Protein AF-A0A961AL19-F1 (afdb_monomer_lite)

Foldseek 3Di:
DDDDCVVPQLDQKDKDFDADDPPRHTDPPSPDIDIHGHLVSDDDDPVRQDDDVSLVSCCVNCLLPDPDDPPSSVVDVVSVVVSVVVVVVDDDPVRVVVVVVVVVVVVVVVVVVVVVVVVVVVVVVVVVVVVVVVVVVVVVVVVVVVVVVVVVVVVVVVVVVVVVVVVVVVVVVVVVVVVVVVVVVVVVVVVVVVVVVVVVVVVVVVVVVVVVVVVVVVVVVVVVVVVVVVVVVVVPDD

pLDDT: mean 85.99, std 11.3, range [45.97, 97.81]

Radius of gyration: 76.48 Å; chains: 1; bounding box: 140×48×207 Å

Sequence (238 aa):
DFIMFPELEGQVISRFALMEKSRLIAYPDGDVELVFVELPKFQRGLDELRGLTDEWLFFVDSAADMEAVPVQLSEVPEIEDAFEIAEAARLTPLEEHRLELKNRWIADQKMILAMKLDAEAQAKLAEARANLAEEKAHQAEEKAHQAEGKAHQAEEKAHQAEEKAHQAEGKAHQAEAQASLALKEAHLAREQAKQEAAKVREVLQATARTLAELGQNHAAIAAKLNITEALVSELLEP

Structure (mmCIF, N/CA/C/O backbone):
data_AF-A0A961AL19-F1
#
_entry.id   AF-A0A961AL19-F1
#
loop_
_atom_site.group_PDB
_atom_site.id
_atom_site.type_symbol
_atom_site.label_atom_id
_atom_site.label_alt_id
_atom_site.label_comp_id
_atom_site.label_asym_id
_atom_site.label_entity_id
_atom_site.label_seq_id
_atom_site.pdbx_PDB_ins_code
_atom_site.Cartn_x
_atom_site.Cartn_y
_atom_site.Cartn_z
_atom_site.occupancy
_atom_site.B_iso_or_equiv
_atom_site.auth_seq_id
_atom_site.auth_comp_id
_atom_site.auth_asym_id
_atom_site.auth_atom_id
_atom_site.pdbx_PDB_model_num
ATOM 1 N N . ASP A 1 1 ? -43.711 3.236 34.550 1.00 63.53 1 ASP A N 1
ATOM 2 C CA . ASP A 1 1 ? -44.161 1.851 34.776 1.00 63.53 1 ASP A CA 1
ATOM 3 C C . ASP A 1 1 ? -44.819 1.243 33.557 1.00 63.53 1 ASP A C 1
ATOM 5 O O . ASP A 1 1 ? -45.564 1.924 32.861 1.00 63.53 1 ASP A O 1
ATOM 9 N N . PHE A 1 2 ? -44.485 -0.016 33.268 1.00 80.12 2 PHE A N 1
ATOM 10 C CA . PHE A 1 2 ? -44.936 -0.764 32.093 1.00 80.12 2 PHE A CA 1
ATOM 11 C C . PHE A 1 2 ? -45.750 -1.985 32.538 1.00 80.12 2 PHE A C 1
ATOM 13 O O . PHE A 1 2 ? -45.263 -2.790 33.327 1.00 80.12 2 PHE A O 1
ATOM 20 N N . ILE A 1 3 ? -46.978 -2.113 32.027 1.00 84.94 3 ILE A N 1
ATOM 21 C CA . ILE A 1 3 ? -47.864 -3.264 32.251 1.00 84.94 3 ILE A CA 1
ATOM 22 C C . ILE A 1 3 ? -47.863 -4.104 30.974 1.00 84.94 3 ILE A C 1
ATOM 24 O O . ILE A 1 3 ? -48.230 -3.607 29.909 1.00 84.94 3 ILE A O 1
ATOM 28 N N . MET A 1 4 ? -47.441 -5.363 31.076 1.00 85.81 4 MET A N 1
ATOM 29 C CA . MET A 1 4 ? -47.260 -6.266 29.939 1.00 85.81 4 MET A CA 1
ATOM 30 C C . MET A 1 4 ? -48.554 -7.005 29.584 1.00 85.81 4 MET A C 1
ATOM 32 O O . MET A 1 4 ? -48.863 -7.151 28.403 1.00 85.81 4 MET A O 1
ATOM 36 N N . PHE A 1 5 ? -49.325 -7.436 30.587 1.00 89.75 5 PHE A N 1
ATOM 37 C CA . PHE A 1 5 ? -50.548 -8.221 30.383 1.00 89.75 5 PHE A CA 1
ATOM 38 C C . PHE A 1 5 ? -51.769 -7.501 30.967 1.00 89.75 5 PHE A C 1
ATOM 40 O O . PHE A 1 5 ? -52.207 -7.840 32.069 1.00 89.75 5 PHE A O 1
ATOM 47 N N . PRO A 1 6 ? -52.347 -6.507 30.270 1.00 84.44 6 PRO A N 1
ATOM 48 C CA . PRO A 1 6 ? -53.520 -5.786 30.773 1.00 84.44 6 PRO A CA 1
ATOM 49 C C . PRO A 1 6 ? -54.745 -6.697 30.938 1.00 84.44 6 PRO A C 1
ATOM 51 O O . PRO A 1 6 ? -55.577 -6.445 31.795 1.00 84.44 6 PRO A O 1
ATOM 54 N N . GLU A 1 7 ? -54.822 -7.781 30.162 1.00 88.00 7 GLU A N 1
ATOM 55 C CA . GLU A 1 7 ? -55.904 -8.777 30.204 1.00 88.00 7 GLU A CA 1
ATOM 56 C C . GLU A 1 7 ? -55.933 -9.582 31.517 1.00 88.00 7 GLU A C 1
ATOM 58 O O . GLU A 1 7 ? -56.975 -10.103 31.907 1.00 88.00 7 GLU A O 1
ATOM 63 N N . LEU A 1 8 ? -54.792 -9.680 32.208 1.00 84.31 8 LEU A N 1
ATOM 64 C CA . LEU A 1 8 ? -54.651 -10.359 33.497 1.00 84.31 8 LEU A CA 1
ATOM 65 C C . LEU A 1 8 ? -54.762 -9.329 34.629 1.00 84.31 8 LEU A C 1
ATOM 67 O O . LEU A 1 8 ? -53.781 -9.007 35.312 1.00 84.31 8 LEU A O 1
ATOM 71 N N . GLU A 1 9 ? -55.958 -8.755 34.775 1.00 77.50 9 GLU A N 1
ATOM 72 C CA . GLU A 1 9 ? -56.255 -7.729 35.778 1.00 77.50 9 GLU A CA 1
ATOM 73 C C . GLU A 1 9 ? -56.060 -8.260 37.209 1.00 77.50 9 GLU A C 1
ATOM 75 O O . GLU A 1 9 ? -56.511 -9.348 37.563 1.00 77.50 9 GLU A O 1
ATOM 80 N N . GLY A 1 10 ? -55.363 -7.487 38.048 1.00 76.88 10 GLY A N 1
ATOM 81 C CA . GLY A 1 10 ? -55.120 -7.816 39.460 1.00 76.88 10 GLY A CA 1
ATOM 82 C C . GLY A 1 10 ? -54.120 -8.953 39.716 1.00 76.88 10 GLY A C 1
ATOM 83 O O . GLY A 1 10 ? -53.789 -9.219 40.871 1.00 76.88 10 GLY A O 1
ATOM 84 N N . GLN A 1 11 ? -53.606 -9.608 38.671 1.00 84.31 11 GLN A N 1
ATOM 85 C CA . GLN A 1 11 ? -52.619 -10.676 38.801 1.00 84.31 11 GLN A CA 1
ATOM 86 C C . GLN A 1 11 ? -51.190 -10.121 38.709 1.00 84.31 11 GLN A C 1
ATOM 88 O O . GLN A 1 11 ? -50.742 -9.714 37.640 1.00 84.31 11 GLN A O 1
ATOM 93 N N . VAL A 1 12 ? -50.475 -10.120 39.841 1.00 86.62 12 VAL A N 1
ATOM 94 C CA . VAL A 1 12 ? -49.078 -9.645 39.944 1.00 86.62 12 VAL A CA 1
ATOM 95 C C . VAL A 1 12 ? -48.086 -10.671 39.394 1.00 86.62 12 VAL A C 1
ATOM 97 O O . VAL A 1 12 ? -47.143 -10.304 38.700 1.00 86.62 12 VAL A O 1
ATOM 100 N N . ILE A 1 13 ? -48.308 -11.959 39.685 1.00 89.94 13 ILE A N 1
ATOM 101 C CA . ILE A 1 13 ? -47.471 -13.065 39.207 1.00 89.94 13 ILE A CA 1
ATOM 102 C C . ILE A 1 13 ? -48.247 -13.861 38.160 1.00 89.94 13 ILE A C 1
ATOM 104 O O . ILE A 1 13 ? -49.238 -14.528 38.478 1.00 89.94 13 ILE A O 1
ATOM 108 N N . SER A 1 14 ? -47.764 -13.825 36.924 1.00 90.44 14 SER A N 1
ATOM 109 C CA . SER A 1 14 ? -48.320 -14.565 35.791 1.00 90.44 14 SER A CA 1
ATOM 110 C C . SER A 1 14 ? -47.359 -15.675 35.379 1.00 90.44 14 SER A C 1
ATOM 112 O O . SER A 1 14 ? -46.160 -15.440 35.249 1.00 90.44 14 SER A O 1
ATOM 114 N N . ARG A 1 15 ? -47.869 -16.892 35.174 1.00 89.62 15 ARG A N 1
ATOM 115 C CA . ARG A 1 15 ? -47.069 -18.060 34.780 1.00 89.62 15 ARG A CA 1
ATOM 116 C C . ARG A 1 15 ? -47.537 -18.568 33.429 1.00 89.62 15 ARG A C 1
ATOM 118 O O . ARG A 1 15 ? -48.723 -18.839 33.253 1.00 89.62 15 ARG A O 1
ATOM 125 N N . PHE A 1 16 ? -46.611 -18.699 32.490 1.00 88.12 16 PHE A N 1
ATOM 126 C CA . PHE A 1 16 ? -46.885 -19.182 31.145 1.00 88.12 16 PHE A CA 1
ATOM 127 C C . PHE A 1 16 ? -46.064 -20.432 30.858 1.00 88.12 16 PHE A C 1
ATOM 129 O O . PHE A 1 16 ? -44.852 -20.465 31.071 1.00 88.12 16 PHE A O 1
ATOM 136 N N . ALA A 1 17 ? -46.736 -21.445 30.319 1.00 85.69 17 ALA A N 1
ATOM 137 C CA . ALA A 1 17 ? -46.102 -22.657 29.828 1.00 85.69 17 ALA A CA 1
ATOM 138 C C . ALA A 1 17 ? -45.860 -22.562 28.317 1.00 85.69 17 ALA A C 1
ATOM 140 O O . ALA A 1 17 ? -46.665 -21.997 27.571 1.00 85.69 17 ALA A O 1
ATOM 141 N N . LEU A 1 18 ? -44.763 -23.157 27.853 1.00 86.00 18 LEU A N 1
ATOM 142 C CA . LEU A 1 18 ? -44.471 -23.280 26.427 1.00 86.00 18 LEU A CA 1
ATOM 143 C C . LEU A 1 18 ? -45.310 -24.400 25.802 1.00 86.00 18 LEU A C 1
ATOM 145 O O . LEU A 1 18 ? -45.322 -25.533 26.286 1.00 86.00 18 LEU A O 1
ATOM 149 N N . MET A 1 19 ? -45.997 -24.084 24.703 1.00 86.62 19 MET A N 1
ATOM 150 C CA . MET A 1 19 ? -46.869 -25.016 23.982 1.00 86.62 19 MET A CA 1
ATOM 151 C C . MET A 1 19 ? -46.645 -24.944 22.465 1.00 86.62 19 MET A C 1
ATOM 153 O O . MET A 1 19 ? -46.376 -23.875 21.910 1.00 86.62 19 MET A O 1
ATOM 157 N N . GLU A 1 20 ? -46.796 -26.077 21.773 1.00 88.38 20 GLU A N 1
ATOM 158 C CA . GLU A 1 20 ? -46.844 -26.134 20.308 1.00 88.38 20 GLU A CA 1
ATOM 159 C C . GLU A 1 20 ? -48.143 -25.495 19.801 1.00 88.38 20 GLU A C 1
ATOM 161 O O . GLU A 1 20 ? -49.235 -25.809 20.267 1.00 88.38 20 GLU A O 1
ATOM 166 N N . LYS A 1 21 ? -48.033 -24.583 18.833 1.00 86.31 21 LYS A N 1
ATOM 167 C CA . LYS A 1 21 ? -49.122 -23.668 18.460 1.00 86.31 21 LYS A CA 1
ATOM 168 C C . LYS A 1 21 ? -50.341 -24.346 17.826 1.00 86.31 21 LYS A C 1
ATOM 170 O O . LYS A 1 21 ? -51.439 -23.814 17.938 1.00 86.31 21 LYS A O 1
ATOM 175 N N . SER A 1 22 ? -50.163 -25.472 17.138 1.00 89.75 22 SER A N 1
ATOM 176 C CA . SER A 1 22 ? -51.213 -26.095 16.318 1.00 89.75 22 SER A CA 1
ATOM 177 C C . SER A 1 22 ? -52.050 -27.106 17.097 1.00 89.75 22 SER A C 1
ATOM 179 O O . SER A 1 22 ? -53.253 -27.226 16.886 1.00 89.75 22 SER A O 1
ATOM 181 N N . ARG A 1 23 ? -51.399 -27.876 17.968 1.00 87.25 23 ARG A N 1
ATOM 182 C CA . ARG A 1 23 ? -51.982 -28.982 18.734 1.00 87.25 23 ARG A CA 1
ATOM 183 C C . ARG A 1 23 ? -52.050 -28.682 20.228 1.00 87.25 23 ARG A C 1
ATOM 185 O O . ARG A 1 23 ? -52.592 -29.504 20.958 1.00 87.25 23 ARG A O 1
ATOM 192 N N . LEU A 1 24 ? -51.507 -27.540 20.665 1.00 84.62 24 LEU A N 1
ATOM 193 C CA . LEU A 1 24 ? -51.439 -27.111 22.067 1.00 84.62 24 LEU A CA 1
ATOM 194 C C . LEU A 1 24 ? -50.792 -28.170 22.968 1.00 84.62 24 LEU A C 1
ATOM 196 O O . LEU A 1 24 ? -51.181 -28.368 24.116 1.00 84.62 24 LEU A O 1
ATOM 200 N N . ILE A 1 25 ? -49.797 -28.875 22.424 1.00 83.56 25 ILE A N 1
ATOM 201 C CA . ILE A 1 25 ? -49.025 -29.868 23.170 1.00 83.56 25 ILE A CA 1
ATOM 202 C C . ILE A 1 25 ? -47.992 -29.106 24.000 1.00 83.56 25 ILE A C 1
ATOM 204 O O . ILE A 1 25 ? -47.192 -28.354 23.440 1.00 83.56 25 ILE A O 1
ATOM 208 N N . ALA A 1 26 ? -48.025 -29.288 25.320 1.00 82.00 26 ALA A N 1
ATOM 209 C CA . ALA A 1 26 ? -47.035 -28.716 26.226 1.00 82.00 26 ALA A CA 1
ATOM 210 C C . ALA A 1 26 ? -45.628 -29.227 25.890 1.00 82.00 26 ALA A C 1
ATOM 212 O O . ALA A 1 26 ? -45.459 -30.371 25.458 1.00 82.00 26 ALA A O 1
ATOM 213 N N . TYR A 1 27 ? -44.626 -28.371 26.081 1.00 81.44 27 TYR A N 1
ATOM 214 C CA . TYR A 1 27 ? -43.233 -28.750 25.890 1.00 81.44 27 TYR A CA 1
ATOM 215 C C . TYR A 1 27 ? -42.894 -29.982 26.759 1.00 81.44 27 TYR A C 1
ATOM 217 O O . TYR A 1 27 ? -43.216 -29.972 27.952 1.00 81.44 27 TYR A O 1
ATOM 225 N N . PRO A 1 28 ? -42.302 -31.050 26.184 1.00 75.56 28 PRO A N 1
ATOM 226 C CA . PRO A 1 28 ? -41.939 -32.249 26.937 1.00 75.56 28 PRO A CA 1
ATOM 227 C C . PRO A 1 28 ? -41.054 -31.908 28.140 1.00 75.56 28 PRO A C 1
ATOM 229 O O . PRO A 1 28 ? -40.248 -30.987 28.070 1.00 75.56 28 PRO A O 1
ATOM 232 N N . ASP A 1 29 ? -41.238 -32.637 29.238 1.00 72.38 29 ASP A N 1
ATOM 233 C CA . ASP A 1 29 ? -40.505 -32.512 30.508 1.00 72.38 29 ASP A CA 1
ATOM 234 C C . ASP A 1 29 ? -40.831 -31.279 31.373 1.00 72.38 29 ASP A C 1
ATOM 236 O O . ASP A 1 29 ? -40.517 -31.275 32.556 1.00 72.38 29 ASP A O 1
ATOM 240 N N . GLY A 1 30 ? -41.577 -30.284 30.869 1.00 66.12 30 GLY A N 1
ATOM 241 C CA . GLY A 1 30 ? -42.078 -29.174 31.699 1.00 66.12 30 GLY A CA 1
ATOM 242 C C . GLY A 1 30 ? -40.987 -28.289 32.320 1.00 66.12 30 GLY A C 1
ATOM 243 O O . GLY A 1 30 ? -41.293 -27.454 33.166 1.00 66.12 30 GLY A O 1
ATOM 244 N N . ASP A 1 31 ? -39.738 -28.433 31.871 1.00 72.88 31 ASP A N 1
ATOM 245 C CA . ASP A 1 31 ? -38.552 -27.788 32.451 1.00 72.88 31 ASP A CA 1
ATOM 246 C C . ASP A 1 31 ? -38.502 -26.263 32.248 1.00 72.88 31 ASP A C 1
ATOM 248 O O . ASP A 1 31 ? -37.611 -25.591 32.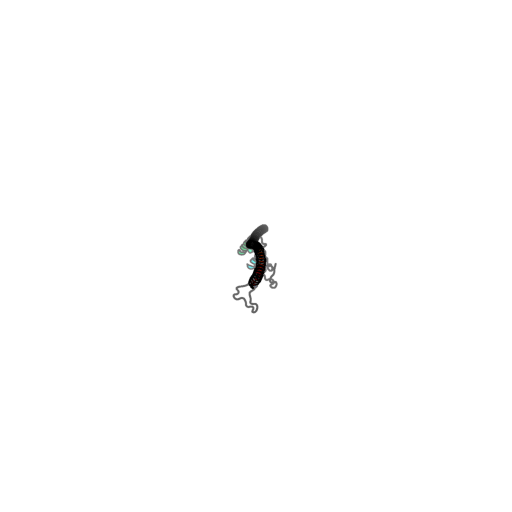769 1.00 72.88 31 ASP A O 1
ATOM 252 N N . VAL A 1 32 ? -39.429 -25.696 31.468 1.00 80.25 32 VAL A N 1
ATOM 253 C CA . VAL A 1 32 ? -39.431 -24.270 31.131 1.00 80.25 32 VAL A CA 1
ATOM 254 C C . VAL A 1 32 ? -40.802 -23.652 31.391 1.00 80.25 32 VAL A C 1
ATOM 256 O O . VAL A 1 32 ? -41.740 -23.795 30.602 1.00 80.25 32 VAL A O 1
ATOM 259 N N . GLU A 1 33 ? -40.881 -22.906 32.490 1.00 85.31 33 GLU A N 1
ATOM 260 C CA . GLU A 1 33 ? -41.983 -22.012 32.837 1.00 85.31 33 GLU A CA 1
ATOM 261 C C . GLU A 1 33 ? -41.495 -20.560 32.761 1.00 85.31 33 GLU A C 1
ATOM 263 O O . GLU A 1 33 ? -40.416 -20.220 33.249 1.00 85.31 33 GLU A O 1
ATOM 268 N N . LEU A 1 34 ? -42.294 -19.693 32.141 1.00 86.88 34 LEU A N 1
ATOM 269 C CA . LEU A 1 34 ? -42.051 -18.256 32.143 1.00 86.88 34 LEU A CA 1
ATOM 270 C C . LEU A 1 34 ? -42.882 -17.620 33.253 1.00 86.88 34 LEU A C 1
ATOM 272 O O . LEU A 1 34 ? -44.109 -17.561 33.160 1.00 86.88 34 LEU A O 1
ATOM 276 N N . VAL A 1 35 ? -42.206 -17.131 34.290 1.00 89.19 35 VAL A N 1
ATOM 277 C CA . VAL A 1 35 ? -42.830 -16.401 35.395 1.00 89.19 35 VAL A CA 1
ATOM 278 C C . VAL A 1 35 ? -42.597 -14.909 35.189 1.00 89.19 35 VAL A C 1
ATOM 280 O O . VAL A 1 35 ? -41.459 -14.446 35.172 1.00 89.19 35 VAL A O 1
ATOM 283 N N . PHE A 1 36 ? -43.680 -14.156 35.038 1.00 89.62 36 PHE A N 1
ATOM 284 C CA . PHE A 1 36 ? -43.660 -12.702 34.958 1.00 89.62 36 PHE A CA 1
ATOM 285 C C . PHE A 1 36 ? -44.164 -12.120 36.268 1.00 89.62 36 PHE A C 1
ATOM 287 O O . PHE A 1 36 ? -45.232 -12.496 36.751 1.00 89.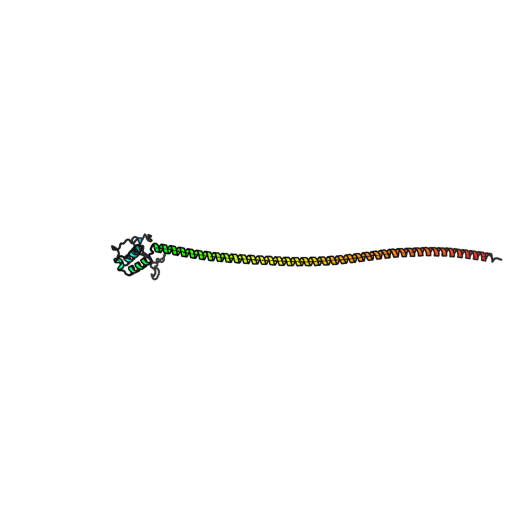62 36 PHE A O 1
ATOM 294 N N . VAL A 1 37 ? -43.394 -11.186 36.811 1.00 89.94 37 VAL A N 1
ATOM 295 C CA . VAL A 1 37 ? -43.744 -10.410 37.996 1.00 89.94 37 VAL A CA 1
ATOM 296 C C . VAL A 1 37 ? -43.933 -8.962 37.560 1.00 89.94 37 VAL A C 1
ATOM 298 O O . VAL A 1 37 ? -42.979 -8.301 37.156 1.00 89.94 37 VAL A O 1
ATOM 301 N N . GLU A 1 38 ? -45.171 -8.476 37.596 1.00 88.88 38 GLU A N 1
ATOM 302 C CA . GLU A 1 38 ? -45.532 -7.118 37.181 1.00 88.88 38 GLU A CA 1
ATOM 303 C C . GLU A 1 38 ? -45.714 -6.220 38.413 1.00 88.88 38 GLU A C 1
ATOM 305 O O . GLU A 1 38 ? -46.832 -6.036 38.897 1.00 88.88 38 GLU A O 1
ATOM 310 N N . LEU A 1 39 ? -44.612 -5.640 38.902 1.00 87.50 39 LEU A N 1
ATOM 311 C CA . LEU A 1 39 ? -44.587 -4.756 40.081 1.00 87.50 39 LEU A CA 1
ATOM 312 C C . LEU A 1 39 ? -45.613 -3.606 40.042 1.00 87.50 39 LEU A C 1
ATOM 314 O O . LEU A 1 39 ? -46.268 -3.396 41.054 1.00 87.50 39 LEU A O 1
ATOM 318 N N . PRO A 1 40 ? -45.909 -2.946 38.899 1.00 86.25 40 PRO A N 1
ATOM 319 C CA . PRO A 1 40 ? -46.916 -1.876 38.869 1.00 86.25 40 PRO A CA 1
ATOM 320 C C . PRO A 1 40 ? -48.339 -2.320 39.256 1.00 86.25 40 PRO A C 1
ATOM 322 O O . PRO A 1 40 ? -49.192 -1.487 39.563 1.00 86.25 40 PRO A O 1
ATOM 325 N N . LYS A 1 41 ? -48.627 -3.631 39.200 1.00 85.88 41 LYS A N 1
ATOM 326 C CA . LYS A 1 41 ? -49.903 -4.216 39.646 1.00 85.88 41 LYS A CA 1
ATOM 327 C C . LYS A 1 41 ? -49.913 -4.529 41.147 1.00 85.88 41 LYS A C 1
ATOM 329 O O . LYS A 1 41 ? -50.974 -4.828 41.693 1.00 85.88 41 LYS A O 1
ATOM 334 N N . PHE A 1 42 ? -48.758 -4.506 41.806 1.00 87.94 42 PHE A N 1
ATOM 335 C CA . PHE A 1 42 ? -48.617 -4.729 43.237 1.00 87.94 42 PHE A CA 1
ATOM 336 C C . PHE A 1 42 ? -48.831 -3.405 43.978 1.00 87.94 42 PHE A C 1
ATOM 338 O O . PHE A 1 42 ? -48.068 -2.465 43.825 1.00 87.94 42 PHE A O 1
ATOM 345 N N . GLN A 1 43 ? -49.912 -3.316 44.755 1.00 82.00 43 GLN A N 1
ATOM 346 C CA . GLN A 1 43 ? -50.288 -2.096 45.492 1.00 82.00 43 GLN A CA 1
ATOM 347 C C . GLN A 1 43 ? -50.474 -2.355 46.994 1.00 82.00 43 GLN A C 1
ATOM 349 O O . GLN A 1 43 ? -51.132 -1.579 47.684 1.00 82.00 43 GLN A O 1
ATOM 354 N N . ARG A 1 44 ? -49.944 -3.476 47.498 1.00 83.06 44 ARG A N 1
ATOM 355 C CA . ARG A 1 44 ? -50.081 -3.862 48.908 1.00 83.06 44 ARG A CA 1
ATOM 356 C C . ARG A 1 44 ? -49.054 -3.116 49.751 1.00 83.06 44 ARG A C 1
ATOM 358 O O . ARG A 1 44 ? -47.880 -3.068 49.397 1.00 83.06 44 ARG A O 1
ATOM 365 N N . GLY A 1 45 ? -49.503 -2.566 50.876 1.00 80.88 45 GLY A N 1
ATOM 366 C CA . GLY A 1 45 ? -48.619 -1.996 51.894 1.00 80.88 45 GLY A CA 1
ATOM 367 C C . GLY A 1 45 ? -48.068 -3.058 52.852 1.00 80.88 45 GLY A C 1
ATOM 368 O O . GLY A 1 45 ? -48.538 -4.195 52.856 1.00 80.88 45 GLY A O 1
ATOM 369 N N . LEU A 1 46 ? -47.122 -2.660 53.712 1.00 80.00 46 LEU A N 1
ATOM 370 C CA . LEU A 1 46 ? -46.498 -3.510 54.745 1.00 80.00 46 LEU A CA 1
ATOM 371 C C . LEU A 1 46 ? -47.512 -4.286 55.605 1.00 80.00 46 LEU A C 1
ATOM 373 O O . LEU A 1 46 ? -47.277 -5.443 55.937 1.00 80.00 46 LEU A O 1
ATOM 377 N N . ASP A 1 47 ? -48.655 -3.674 55.923 1.00 81.00 47 ASP A N 1
ATOM 378 C CA . ASP A 1 47 ? -49.695 -4.276 56.770 1.00 81.00 47 ASP A CA 1
ATOM 379 C C . ASP A 1 47 ? -50.550 -5.333 56.041 1.00 81.00 47 ASP A C 1
ATOM 381 O O . ASP A 1 47 ? -51.307 -6.077 56.666 1.00 81.00 47 ASP A O 1
ATOM 385 N N . GLU A 1 48 ? -50.455 -5.398 54.710 1.00 84.69 48 GLU A N 1
ATOM 386 C CA . GLU A 1 48 ? -51.253 -6.282 53.855 1.00 84.69 48 GLU A CA 1
ATOM 387 C C . GLU A 1 48 ? -50.445 -7.443 53.259 1.00 84.69 48 GLU A C 1
ATOM 389 O O . GLU A 1 48 ? -51.004 -8.253 52.509 1.00 84.69 48 GLU A O 1
ATOM 394 N N . LEU A 1 49 ? -49.152 -7.540 53.585 1.00 83.81 49 LEU A N 1
ATOM 395 C CA . LEU A 1 49 ? -48.261 -8.583 53.083 1.00 83.81 49 LEU A CA 1
ATOM 396 C C . LEU A 1 49 ? -48.668 -9.951 53.638 1.00 83.81 49 LEU A C 1
ATOM 398 O O . LEU A 1 49 ? -48.846 -10.134 54.844 1.00 83.81 49 LEU A O 1
ATOM 402 N N . ARG A 1 50 ? -48.841 -10.935 52.749 1.00 80.75 50 ARG A N 1
ATOM 403 C CA . ARG A 1 50 ? -49.217 -12.304 53.117 1.00 80.75 50 ARG A CA 1
ATOM 404 C C . ARG A 1 50 ? -48.129 -13.288 52.707 1.00 80.75 50 ARG A C 1
ATOM 406 O O . ARG A 1 50 ? -48.215 -13.941 51.669 1.00 80.75 50 ARG A O 1
ATOM 413 N N . GLY A 1 51 ? -47.163 -13.451 53.605 1.00 85.00 51 GLY A N 1
ATOM 414 C CA . GLY A 1 51 ? -46.095 -14.440 53.515 1.00 85.00 51 GLY A CA 1
ATOM 415 C C . GLY A 1 51 ? -44.939 -14.033 52.603 1.00 85.00 51 GLY A C 1
ATOM 416 O O . GLY A 1 51 ? -44.961 -12.990 51.954 1.00 85.00 51 GLY A O 1
ATOM 417 N N . LEU A 1 52 ? -43.956 -14.930 52.518 1.00 86.56 52 LEU A N 1
ATOM 418 C CA . LEU A 1 52 ? -42.628 -14.670 51.957 1.00 86.56 52 LEU A CA 1
ATOM 419 C C . LEU A 1 52 ? -42.636 -14.057 50.547 1.00 86.56 52 LEU A C 1
ATOM 421 O O . LEU A 1 52 ? -41.844 -13.175 50.243 1.00 86.56 52 LEU A O 1
ATOM 425 N N . THR A 1 53 ? -43.523 -14.503 49.653 1.00 87.44 53 THR A N 1
ATOM 426 C CA . THR A 1 53 ? -43.562 -13.967 48.282 1.00 87.44 53 THR A CA 1
ATOM 427 C C . THR A 1 53 ? -43.966 -12.494 48.247 1.00 87.44 53 THR A C 1
ATOM 429 O O . THR A 1 53 ? -43.363 -11.733 47.499 1.00 87.44 53 THR A O 1
ATOM 432 N N . ASP A 1 54 ? -44.949 -12.083 49.049 1.00 87.38 54 ASP A N 1
ATOM 433 C CA . ASP A 1 54 ? -45.378 -10.682 49.108 1.00 87.38 54 ASP A CA 1
ATOM 434 C C . ASP A 1 54 ? -44.287 -9.797 49.727 1.00 87.38 54 ASP A C 1
ATOM 436 O O . ASP A 1 54 ? -44.080 -8.678 49.266 1.00 87.38 54 ASP A O 1
ATOM 440 N N . GLU A 1 55 ? -43.557 -10.313 50.720 1.00 87.88 55 GLU A N 1
ATOM 441 C CA . GLU A 1 55 ? -42.409 -9.641 51.345 1.00 87.88 55 GLU A CA 1
ATOM 442 C C . GLU A 1 55 ? -41.291 -9.372 50.329 1.00 87.88 55 GLU A C 1
ATOM 444 O O . GLU A 1 55 ? -40.810 -8.244 50.225 1.00 87.88 55 GLU A O 1
ATOM 449 N N . TRP A 1 56 ? -40.941 -10.366 49.505 1.00 88.81 56 TRP A N 1
ATOM 450 C CA . TRP A 1 56 ? -39.978 -10.197 48.412 1.00 88.81 56 TRP A CA 1
ATOM 451 C C . TRP A 1 56 ? -40.468 -9.241 47.323 1.00 88.81 56 TRP A C 1
ATOM 453 O O . TRP A 1 56 ? -39.679 -8.455 46.806 1.00 88.81 56 TRP A O 1
ATOM 463 N N . LEU A 1 57 ? -41.751 -9.296 46.955 1.00 88.69 57 LEU A N 1
ATOM 464 C CA . LEU A 1 57 ? -42.321 -8.381 45.960 1.00 88.69 57 LEU A CA 1
ATOM 465 C C . LEU A 1 57 ? -42.277 -6.933 46.442 1.00 88.69 57 LEU A C 1
ATOM 467 O O . LEU A 1 57 ? -41.860 -6.053 45.693 1.00 88.69 57 LEU A O 1
ATOM 471 N N . PHE A 1 58 ? -42.662 -6.708 47.696 1.00 88.56 58 PHE A N 1
ATOM 472 C CA . PHE A 1 58 ? -42.603 -5.398 48.328 1.00 88.56 58 PHE A CA 1
ATOM 473 C C . PHE A 1 58 ? -41.160 -4.898 48.445 1.00 88.56 58 PHE A C 1
ATOM 475 O O . PHE A 1 58 ? -40.883 -3.742 48.127 1.00 88.56 58 PHE A O 1
ATOM 482 N N . PHE A 1 59 ? -40.228 -5.776 48.827 1.00 88.69 59 PHE A N 1
ATOM 483 C CA . PHE A 1 59 ? -38.806 -5.459 48.831 1.00 88.69 59 PHE A CA 1
ATOM 484 C C . PHE A 1 59 ? -38.323 -5.030 47.442 1.00 88.69 59 PHE A C 1
ATOM 486 O O . PHE A 1 59 ? -37.775 -3.949 47.313 1.00 88.69 59 PHE A O 1
ATOM 493 N N . VAL A 1 60 ? -38.555 -5.809 46.382 1.00 87.25 60 VAL A N 1
ATOM 494 C CA . VAL A 1 60 ? -38.051 -5.471 45.036 1.00 87.25 60 VAL A CA 1
ATOM 495 C C . VAL A 1 60 ? -38.659 -4.172 44.492 1.00 87.25 60 VAL A C 1
ATOM 497 O O . VAL A 1 60 ? -37.963 -3.425 43.807 1.00 87.25 60 VAL A O 1
ATOM 500 N N . ASP A 1 61 ? -39.926 -3.889 44.800 1.00 86.31 61 ASP A N 1
ATOM 501 C CA . ASP A 1 61 ? -40.599 -2.653 44.386 1.00 86.31 61 ASP A CA 1
ATOM 502 C C . ASP A 1 61 ? -40.045 -1.412 45.105 1.00 86.31 61 ASP A C 1
ATOM 504 O O . ASP A 1 61 ? -39.787 -0.387 44.481 1.00 86.31 61 ASP A O 1
ATOM 508 N N . SER A 1 62 ? -39.809 -1.513 46.416 1.00 83.50 62 SER A N 1
ATOM 509 C CA . SER A 1 62 ? -39.480 -0.356 47.257 1.00 83.50 62 SER A CA 1
ATOM 510 C C . SER A 1 62 ? -38.008 -0.263 47.694 1.00 83.50 62 SER A C 1
ATOM 512 O O . SER A 1 62 ? -37.593 0.779 48.201 1.00 83.50 62 SER A O 1
ATOM 514 N N . ALA A 1 63 ? -37.180 -1.292 47.483 1.00 80.12 63 ALA A N 1
ATOM 515 C CA . ALA A 1 63 ? -35.769 -1.323 47.905 1.00 80.12 63 ALA A CA 1
ATOM 516 C C . ALA A 1 63 ? -34.943 -0.191 47.294 1.00 80.12 63 ALA A C 1
ATOM 518 O O . ALA A 1 63 ? -33.990 0.286 47.905 1.00 80.12 63 ALA A O 1
ATOM 519 N N . ALA A 1 64 ? -35.320 0.261 46.096 1.00 73.38 64 ALA A N 1
ATOM 520 C CA . ALA A 1 64 ? -34.650 1.362 45.430 1.00 73.38 64 ALA A CA 1
ATOM 521 C C . ALA A 1 64 ? -34.809 2.690 46.172 1.00 73.38 64 ALA A C 1
ATOM 523 O O . ALA A 1 64 ? -33.939 3.529 45.984 1.00 73.38 64 ALA A O 1
ATOM 524 N N . ASP A 1 65 ? -35.851 2.874 46.990 1.00 77.88 65 ASP A N 1
ATOM 525 C CA . ASP A 1 65 ? -36.174 4.118 47.704 1.00 77.88 65 ASP A CA 1
ATOM 526 C C . ASP A 1 65 ? -36.060 3.993 49.235 1.00 77.88 65 ASP A C 1
ATOM 528 O O . ASP A 1 65 ? -36.035 5.004 49.937 1.00 77.88 65 ASP A O 1
ATOM 532 N N . MET A 1 66 ? -35.959 2.773 49.767 1.00 77.50 66 MET A N 1
ATOM 533 C CA . MET A 1 66 ? -35.812 2.522 51.201 1.00 77.50 66 MET A CA 1
ATOM 534 C C . MET A 1 66 ? -34.444 2.968 51.733 1.00 77.50 66 MET A C 1
ATOM 536 O O . MET A 1 66 ? -33.401 2.631 51.180 1.00 77.50 66 MET A O 1
ATOM 540 N N . GLU A 1 67 ? -34.449 3.691 52.857 1.00 73.88 67 GLU A N 1
ATOM 541 C CA . GLU A 1 67 ? -33.231 4.023 53.616 1.00 73.88 67 GLU A CA 1
ATOM 542 C C . GLU A 1 67 ? -32.845 2.928 54.623 1.00 73.88 67 GLU A C 1
ATOM 544 O O . GLU A 1 67 ? -31.684 2.830 55.003 1.00 73.88 67 GLU A O 1
ATOM 549 N N . ALA A 1 68 ? -33.805 2.110 55.065 1.00 79.19 68 ALA A N 1
ATOM 550 C CA . ALA A 1 68 ? -33.580 0.986 55.968 1.00 79.19 68 ALA A CA 1
ATOM 551 C C . ALA A 1 68 ? -34.671 -0.079 55.794 1.00 79.19 68 ALA A C 1
ATOM 553 O O . ALA A 1 68 ? -35.817 0.249 55.469 1.00 79.19 68 ALA A O 1
ATOM 554 N N . VAL A 1 69 ? -34.327 -1.342 56.061 1.00 78.69 69 VAL A N 1
ATOM 555 C CA . VAL A 1 69 ? -35.273 -2.466 56.031 1.00 78.69 69 VAL A CA 1
ATOM 556 C C . VAL A 1 69 ? -36.236 -2.368 57.227 1.00 78.69 69 VAL A C 1
ATOM 558 O O . VAL A 1 69 ? -35.783 -2.313 58.374 1.00 78.69 69 VAL A O 1
ATOM 561 N N . PRO A 1 70 ? -37.566 -2.343 57.008 1.00 81.62 70 PRO A N 1
ATOM 562 C CA . PRO A 1 70 ? -38.551 -2.429 58.083 1.00 81.62 70 PRO A CA 1
ATOM 563 C C . PRO A 1 70 ? -38.381 -3.706 58.912 1.00 81.62 70 PRO A C 1
ATOM 565 O O . PRO A 1 70 ? -38.077 -4.765 58.366 1.00 81.62 70 PRO A O 1
ATOM 568 N N . VAL A 1 71 ? -38.664 -3.630 60.217 1.00 78.50 71 VAL A N 1
ATOM 569 C CA . VAL A 1 71 ? -38.479 -4.753 61.157 1.00 78.50 71 VAL A CA 1
ATOM 570 C C . VAL A 1 71 ? -39.194 -6.026 60.681 1.00 78.50 71 VAL A C 1
ATOM 572 O O . VAL A 1 71 ? -38.644 -7.115 60.792 1.00 78.50 71 VAL A O 1
ATOM 575 N N . GLN A 1 72 ? -40.373 -5.884 60.069 1.00 79.75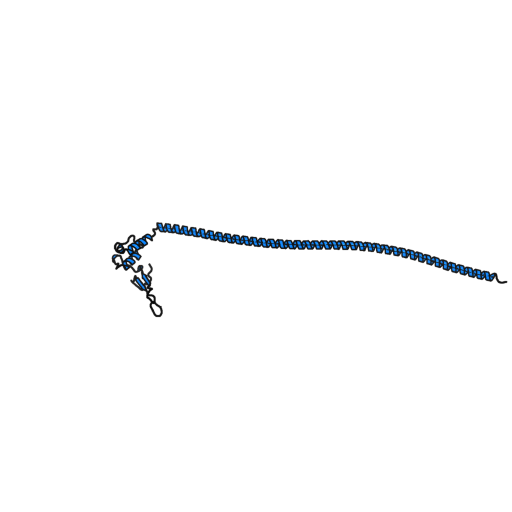 72 GLN A N 1
ATOM 576 C CA . GLN A 1 72 ? -41.161 -6.991 59.519 1.00 79.75 72 GLN A CA 1
ATOM 577 C C . GLN A 1 72 ? -40.454 -7.743 58.378 1.00 79.75 72 GLN A C 1
ATOM 579 O O . GLN A 1 72 ? -40.661 -8.938 58.229 1.00 79.75 72 GLN A O 1
ATOM 584 N N . LEU A 1 73 ? -39.626 -7.062 57.577 1.00 79.75 73 LEU A N 1
ATOM 585 C CA . LEU A 1 73 ? -38.868 -7.676 56.479 1.00 79.75 73 LEU A CA 1
ATOM 586 C C . LEU A 1 73 ? -37.496 -8.183 56.938 1.00 79.75 73 LEU A C 1
ATOM 588 O O . LEU A 1 73 ? -36.985 -9.136 56.363 1.00 79.75 73 LEU A O 1
ATOM 592 N N . SER A 1 74 ? -36.927 -7.596 58.000 1.00 77.19 74 SER A N 1
ATOM 593 C CA . SER A 1 74 ? -35.679 -8.082 58.614 1.00 77.19 74 SER A CA 1
ATOM 594 C C . SER A 1 74 ? -35.828 -9.426 59.334 1.00 77.19 74 SER A C 1
ATOM 596 O O . SER A 1 74 ? -34.836 -10.040 59.707 1.00 77.19 74 SER A O 1
ATOM 598 N N . GLU A 1 75 ? -37.060 -9.912 59.533 1.00 84.38 75 GLU A N 1
ATOM 599 C CA . GLU A 1 75 ? -37.286 -11.281 60.012 1.00 84.38 75 GLU A CA 1
ATOM 600 C C . GLU A 1 75 ? -36.823 -12.335 58.986 1.00 84.38 75 GLU A C 1
ATOM 602 O O . GLU A 1 75 ? -36.550 -13.476 59.366 1.00 84.38 75 GLU A O 1
ATOM 607 N N . VAL A 1 76 ? -36.692 -11.953 57.706 1.00 86.94 76 VAL A N 1
ATOM 608 C CA . VAL A 1 76 ? -36.174 -12.798 56.626 1.00 86.94 76 VAL A CA 1
ATOM 609 C C . VAL A 1 76 ? -34.710 -12.429 56.346 1.00 86.94 76 VAL A C 1
ATOM 611 O O . VAL A 1 76 ? -34.454 -11.389 55.732 1.00 86.94 76 VAL A O 1
ATOM 614 N N . PRO A 1 77 ? -33.734 -13.270 56.738 1.00 85.75 77 PRO A N 1
ATOM 615 C CA . PRO A 1 77 ? -32.313 -12.944 56.595 1.00 85.75 77 PRO A CA 1
ATOM 616 C C . PRO A 1 77 ? -31.896 -12.764 55.129 1.00 85.75 77 PRO A C 1
ATOM 618 O O . PRO A 1 77 ? -31.050 -11.935 54.820 1.00 85.75 77 PRO A O 1
ATOM 621 N N . GLU A 1 78 ? -32.529 -13.475 54.194 1.00 91.31 78 GLU A N 1
ATOM 622 C CA . GLU A 1 78 ? -32.227 -13.328 52.771 1.00 91.31 78 GLU A CA 1
ATOM 623 C C . GLU A 1 78 ? -32.640 -11.955 52.205 1.00 91.31 78 GLU A C 1
ATOM 625 O O . GLU A 1 78 ? -32.032 -11.487 51.240 1.00 91.31 78 GLU A O 1
ATOM 630 N N . ILE A 1 79 ? -33.659 -11.303 52.783 1.00 87.00 79 ILE A N 1
ATOM 631 C CA . ILE A 1 79 ? -34.070 -9.946 52.386 1.00 87.00 79 ILE A CA 1
ATOM 632 C C . ILE A 1 79 ? -33.085 -8.911 52.940 1.00 87.00 79 ILE A C 1
ATOM 634 O O . ILE A 1 79 ? -32.767 -7.945 52.247 1.00 87.00 79 ILE A O 1
ATOM 638 N N . GLU A 1 80 ? -32.562 -9.127 54.149 1.00 85.12 80 GLU A N 1
ATOM 639 C CA . GLU A 1 80 ? -31.493 -8.305 54.727 1.00 85.12 80 GLU A CA 1
ATOM 640 C C . GLU A 1 80 ? -30.218 -8.379 53.869 1.00 85.12 80 GLU A C 1
ATOM 642 O O . GLU A 1 80 ? -29.722 -7.342 53.427 1.00 85.12 80 GLU A O 1
ATOM 647 N N . ASP A 1 81 ? -29.776 -9.588 53.507 1.00 86.44 81 ASP A N 1
ATOM 648 C CA . ASP A 1 81 ? -28.634 -9.797 52.604 1.00 86.44 81 ASP A CA 1
ATOM 649 C C . ASP A 1 81 ? -28.844 -9.094 51.249 1.00 86.44 81 ASP A C 1
ATOM 651 O O . ASP A 1 81 ? -27.946 -8.442 50.707 1.00 86.44 81 ASP A O 1
ATOM 655 N N . ALA A 1 82 ? -30.046 -9.211 50.674 1.00 87.12 82 ALA A N 1
ATOM 656 C CA . ALA A 1 82 ? -30.376 -8.559 49.413 1.00 87.12 82 ALA A CA 1
ATOM 657 C C . ALA A 1 82 ? -30.365 -7.026 49.530 1.00 87.12 82 ALA A C 1
ATOM 659 O O . ALA A 1 82 ? -29.959 -6.350 48.579 1.00 87.12 82 ALA A O 1
ATOM 660 N N . PHE A 1 83 ? -30.783 -6.474 50.674 1.00 84.62 83 PHE A N 1
ATOM 661 C CA . PHE A 1 83 ? -30.721 -5.039 50.938 1.00 84.62 83 PHE A CA 1
ATOM 662 C C . PHE A 1 83 ? -29.279 -4.554 51.045 1.00 84.62 83 PHE A C 1
ATOM 664 O O . PHE A 1 83 ? -28.944 -3.572 50.392 1.00 84.62 83 PHE A O 1
ATOM 671 N N . GLU A 1 84 ? -28.406 -5.259 51.770 1.00 82.38 84 GLU A N 1
ATOM 672 C CA . GLU A 1 84 ? -26.983 -4.899 51.851 1.00 82.38 84 GLU A CA 1
ATOM 673 C C . GLU A 1 84 ? -26.324 -4.886 50.464 1.00 82.38 84 GLU A C 1
ATOM 675 O O . GLU A 1 84 ? -25.558 -3.978 50.131 1.00 82.38 84 GLU A O 1
ATOM 680 N N . ILE A 1 85 ? -26.656 -5.864 49.614 1.00 84.12 85 ILE A N 1
ATOM 681 C CA . ILE A 1 85 ? -26.181 -5.913 48.225 1.00 84.12 85 ILE A CA 1
ATOM 682 C C . ILE A 1 85 ? -26.715 -4.718 47.423 1.00 84.12 85 ILE A C 1
ATOM 684 O O . ILE A 1 85 ? -25.963 -4.106 46.659 1.00 84.12 85 ILE A O 1
ATOM 688 N N . ALA A 1 86 ? -27.999 -4.385 47.574 1.00 81.75 86 ALA A N 1
ATOM 689 C CA . ALA A 1 86 ? -28.621 -3.260 46.885 1.00 81.75 86 ALA A CA 1
ATOM 690 C C . ALA A 1 86 ? -28.047 -1.912 47.348 1.00 81.75 86 ALA A C 1
ATOM 692 O O . ALA A 1 86 ? -27.752 -1.067 46.507 1.00 81.75 86 ALA A O 1
ATOM 693 N N . GLU A 1 87 ? -27.829 -1.730 48.652 1.00 78.38 87 GLU A N 1
ATOM 694 C CA . GLU A 1 87 ? -27.210 -0.546 49.249 1.00 78.38 87 GLU A CA 1
ATOM 695 C C . GLU A 1 87 ? -25.760 -0.395 48.780 1.00 78.38 87 GLU A C 1
ATOM 697 O O . GLU A 1 87 ? -25.371 0.676 48.319 1.00 78.38 87 GLU A O 1
ATOM 702 N N . ALA A 1 88 ? -24.984 -1.483 48.776 1.00 72.75 88 ALA A N 1
ATOM 703 C CA . ALA A 1 88 ? -23.622 -1.488 48.247 1.00 72.75 88 ALA A CA 1
ATOM 704 C C . ALA A 1 88 ? -23.561 -1.196 46.734 1.00 72.75 88 ALA A C 1
ATOM 706 O O . ALA A 1 88 ? -22.561 -0.668 46.242 1.00 72.75 88 ALA A O 1
ATOM 707 N N . ALA A 1 89 ? -24.612 -1.543 45.985 1.00 77.19 89 ALA A N 1
ATOM 708 C CA . ALA A 1 89 ? -24.750 -1.224 44.565 1.00 77.19 89 ALA A CA 1
ATOM 709 C C . ALA A 1 89 ? -25.314 0.186 44.310 1.00 77.19 89 ALA A C 1
ATOM 711 O O . ALA A 1 89 ? -25.233 0.685 43.181 1.00 77.19 89 ALA A O 1
ATOM 712 N N . ARG A 1 90 ? -25.877 0.838 45.333 1.00 78.62 90 ARG A N 1
ATOM 713 C CA . ARG A 1 90 ? -26.468 2.171 45.237 1.00 78.62 90 ARG A CA 1
ATOM 714 C C . ARG A 1 90 ? -25.342 3.196 45.175 1.00 78.62 90 ARG A C 1
ATOM 716 O O . ARG A 1 90 ? -24.596 3.395 46.126 1.00 78.62 90 ARG A O 1
ATOM 723 N N . LEU A 1 91 ? -25.209 3.861 44.033 1.00 76.00 91 LEU A N 1
ATOM 724 C CA . LEU A 1 91 ? -24.258 4.958 43.888 1.00 76.00 91 LEU A CA 1
ATOM 725 C C . LEU A 1 91 ? -24.864 6.231 44.466 1.00 76.00 91 LEU A C 1
ATOM 727 O O . LEU A 1 91 ? -25.965 6.638 44.094 1.00 76.00 91 LEU A O 1
ATOM 731 N N . THR A 1 92 ? -24.116 6.911 45.326 1.00 81.19 92 THR A N 1
ATOM 732 C CA . THR A 1 92 ? -24.447 8.291 45.685 1.00 81.19 92 THR A CA 1
ATOM 733 C C . THR A 1 92 ? -24.217 9.217 44.480 1.00 81.19 92 THR A C 1
ATOM 735 O O . THR A 1 92 ? -23.353 8.933 43.643 1.00 81.19 92 THR A O 1
ATOM 738 N N . PRO A 1 93 ? -24.882 10.387 44.398 1.00 81.06 93 PRO A N 1
ATOM 739 C CA . PRO A 1 93 ? -24.645 11.349 43.313 1.00 81.06 93 PRO A CA 1
ATOM 740 C C . PRO A 1 93 ? -23.169 11.760 43.154 1.00 81.06 93 PRO A C 1
ATOM 742 O O . PRO A 1 93 ? -22.692 12.040 42.055 1.00 81.06 93 PRO A O 1
ATOM 745 N N . LEU A 1 94 ? -22.409 11.779 44.255 1.00 83.69 94 LEU A N 1
ATOM 746 C CA . LEU A 1 94 ? -20.974 12.065 44.229 1.00 83.69 94 LEU A CA 1
ATOM 747 C C . LEU A 1 94 ? -20.160 10.926 43.591 1.00 83.69 94 LEU A C 1
ATOM 749 O O . LEU A 1 94 ? -19.175 11.178 42.891 1.00 83.69 94 LEU A O 1
ATOM 753 N N . GLU A 1 95 ? -20.536 9.675 43.846 1.00 85.19 95 GLU A N 1
ATOM 754 C CA . GLU A 1 95 ? -19.885 8.497 43.269 1.00 85.19 95 GLU A CA 1
ATOM 755 C C . GLU A 1 95 ? -20.250 8.309 41.804 1.00 85.19 95 GLU A C 1
ATOM 757 O O . GLU A 1 95 ? -19.368 7.994 41.005 1.00 85.19 95 GLU A O 1
ATOM 762 N N . GLU A 1 96 ? -21.501 8.586 41.440 1.00 87.06 96 GLU A N 1
ATOM 763 C CA . GLU A 1 96 ? -21.939 8.653 40.050 1.00 87.06 96 GLU A CA 1
ATOM 764 C C . GLU A 1 96 ? -21.107 9.685 39.282 1.00 87.06 96 GLU A C 1
ATOM 766 O O . GLU A 1 96 ? -20.460 9.341 38.293 1.00 87.06 96 GLU A O 1
ATOM 771 N N . HIS A 1 97 ? -20.983 10.912 39.799 1.00 89.06 97 HIS A N 1
ATOM 772 C CA . HIS A 1 97 ? -20.155 11.937 39.163 1.00 89.06 97 HIS A CA 1
ATOM 773 C C . HIS A 1 97 ? -18.678 11.519 39.037 1.00 89.06 97 HIS A C 1
ATOM 775 O O . HIS A 1 97 ? -18.017 11.762 38.022 1.00 89.06 97 HIS A O 1
ATOM 781 N N . ARG A 1 98 ? -18.128 10.835 40.049 1.00 90.31 98 ARG A N 1
ATOM 782 C CA . ARG A 1 98 ? -16.766 10.279 39.987 1.00 90.31 98 ARG A CA 1
ATOM 783 C C . ARG A 1 98 ? -16.646 9.205 38.902 1.00 90.31 98 ARG A C 1
ATOM 785 O O . ARG A 1 98 ? -15.630 9.156 38.202 1.00 90.31 98 ARG A O 1
ATOM 792 N N . LEU A 1 99 ? -17.657 8.353 38.761 1.00 88.12 99 LEU A N 1
ATOM 793 C CA . LEU A 1 99 ? -17.711 7.312 37.743 1.00 88.12 99 LEU A CA 1
ATOM 794 C C . LEU A 1 99 ? -17.817 7.918 36.338 1.00 88.12 99 LEU A C 1
ATOM 796 O O . LEU A 1 99 ? -17.093 7.487 35.442 1.00 88.12 99 LEU A O 1
ATOM 800 N N . GLU A 1 100 ? -18.623 8.962 36.155 1.00 90.94 100 GLU A N 1
ATOM 801 C CA . GLU A 1 100 ? -18.709 9.719 34.903 1.00 90.94 100 GLU A CA 1
ATOM 802 C C . GLU A 1 100 ? -17.354 10.302 34.493 1.00 90.94 100 GLU A C 1
ATOM 804 O O . GLU A 1 100 ? -16.923 10.135 33.349 1.00 90.94 100 GLU A O 1
ATOM 809 N N . LEU A 1 101 ? -16.646 10.953 35.424 1.00 95.75 101 LEU A N 1
ATOM 810 C CA . LEU A 1 101 ? -15.316 11.512 35.166 1.00 95.75 101 LEU A CA 1
ATOM 811 C C . LEU A 1 101 ? -14.310 10.422 34.784 1.00 95.75 101 LEU A C 1
ATOM 813 O O . LEU A 1 101 ? -13.534 10.597 33.841 1.00 95.75 101 LEU A O 1
ATOM 817 N N . LYS A 1 102 ? -14.348 9.272 35.467 1.00 95.00 102 LYS A N 1
ATOM 818 C CA . LYS A 1 102 ? -13.514 8.112 35.132 1.00 95.00 102 LYS A CA 1
ATOM 819 C C . LYS A 1 102 ? -13.845 7.565 33.742 1.00 95.00 102 LYS A C 1
ATOM 821 O O . LYS A 1 102 ? -12.932 7.289 32.967 1.00 95.00 102 LYS A O 1
ATOM 826 N N . ASN A 1 103 ? -15.126 7.440 33.404 1.00 93.38 103 ASN A N 1
ATOM 827 C CA . ASN A 1 103 ? -15.569 6.960 32.097 1.00 93.38 103 ASN A CA 1
ATOM 828 C C . ASN A 1 103 ? -15.154 7.914 30.975 1.00 93.38 103 ASN A C 1
ATOM 830 O O . ASN A 1 103 ? -14.665 7.457 29.942 1.00 93.38 103 ASN A O 1
ATOM 834 N N . ARG A 1 104 ? -15.259 9.229 31.203 1.00 96.94 104 ARG A N 1
ATOM 835 C CA . ARG A 1 104 ? -14.752 10.250 30.279 1.00 96.94 104 ARG A CA 1
ATOM 836 C C . ARG A 1 104 ? -13.246 10.114 30.075 1.00 96.94 104 ARG A C 1
ATOM 838 O O . ARG A 1 104 ? -12.796 10.051 28.940 1.00 96.94 104 ARG A O 1
ATOM 845 N N . TRP A 1 105 ? -12.482 9.968 31.157 1.00 96.62 105 TRP A N 1
ATOM 846 C CA . TRP A 1 105 ? -11.035 9.767 31.067 1.00 96.62 105 TRP A CA 1
ATOM 847 C C . TRP A 1 105 ? -10.670 8.502 30.275 1.00 96.62 105 TRP A C 1
ATOM 849 O O . TRP A 1 105 ? -9.795 8.543 29.413 1.00 96.62 105 TRP A O 1
ATOM 859 N N . ILE A 1 106 ? -11.365 7.384 30.511 1.00 96.62 106 ILE A N 1
ATOM 860 C CA . ILE A 1 106 ? -11.154 6.138 29.757 1.00 96.62 106 ILE A CA 1
ATOM 861 C C . ILE A 1 106 ? -11.480 6.339 28.272 1.00 96.62 106 ILE A C 1
ATOM 863 O O . ILE A 1 106 ? -10.737 5.854 27.416 1.00 96.62 106 ILE A O 1
ATOM 867 N N . ALA A 1 107 ? -12.578 7.030 27.957 1.00 96.44 107 ALA A N 1
ATOM 868 C CA . ALA A 1 107 ? -12.964 7.327 26.582 1.00 96.44 107 ALA A CA 1
ATOM 869 C C . ALA A 1 107 ? -11.900 8.180 25.874 1.00 96.44 107 ALA A C 1
ATOM 871 O O . ALA A 1 107 ? -11.470 7.821 24.777 1.00 96.44 107 ALA A O 1
ATOM 872 N N . ASP A 1 108 ? -11.397 9.224 26.536 1.00 97.50 108 ASP A N 1
ATOM 873 C CA . ASP A 1 108 ? -10.332 10.079 26.007 1.00 97.50 108 ASP A CA 1
ATOM 874 C C . ASP A 1 108 ? -9.043 9.284 25.753 1.00 97.50 108 ASP A C 1
ATOM 876 O O . ASP A 1 108 ? -8.436 9.404 24.689 1.00 97.50 108 ASP A O 1
ATOM 880 N N . GLN A 1 109 ? -8.632 8.410 26.681 1.00 97.56 109 GLN A N 1
ATOM 881 C CA . GLN A 1 109 ? -7.445 7.566 26.487 1.00 97.56 109 GLN A CA 1
ATOM 882 C C . GLN A 1 109 ? -7.601 6.603 25.305 1.00 97.56 109 GLN A C 1
ATOM 884 O O . GLN A 1 109 ? -6.670 6.435 24.513 1.00 97.56 109 GLN A O 1
ATOM 889 N N . LYS A 1 110 ? -8.782 5.992 25.154 1.00 96.50 110 LYS A N 1
ATOM 890 C CA . LYS A 1 110 ? -9.086 5.132 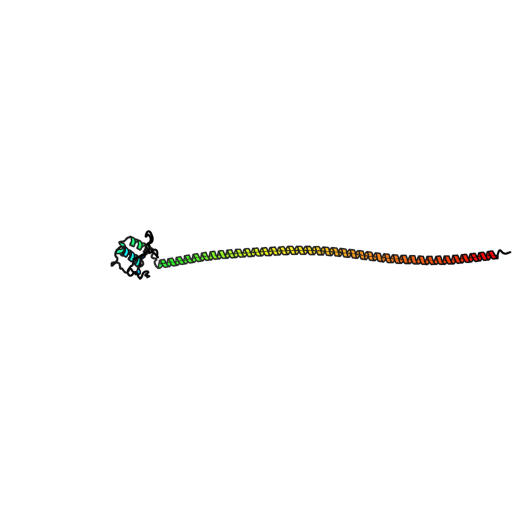24.002 1.00 96.50 110 LYS A CA 1
ATOM 891 C C . LYS A 1 110 ? -9.033 5.918 22.694 1.00 96.50 110 LYS A C 1
ATOM 893 O O . LYS A 1 110 ? -8.464 5.422 21.725 1.00 96.50 110 LYS A O 1
ATOM 898 N N . MET A 1 111 ? -9.564 7.139 22.684 1.00 97.12 111 MET A N 1
ATOM 899 C CA . MET A 1 111 ? -9.515 8.021 21.519 1.00 97.12 111 MET A CA 1
ATOM 900 C C . MET A 1 111 ? -8.070 8.371 21.146 1.00 97.12 111 MET A C 1
ATOM 902 O O . MET A 1 111 ? -7.683 8.218 19.992 1.00 97.12 111 MET A O 1
ATOM 906 N N . ILE A 1 112 ? -7.237 8.759 22.119 1.00 97.81 112 ILE A N 1
ATOM 907 C CA . ILE A 1 112 ? -5.814 9.062 21.888 1.00 97.81 112 ILE A CA 1
ATOM 908 C C . ILE A 1 112 ? -5.084 7.855 21.293 1.00 97.81 112 ILE A C 1
ATOM 910 O O . ILE A 1 112 ? -4.292 8.010 20.362 1.00 97.81 112 ILE A O 1
ATOM 914 N N . LEU A 1 113 ? -5.332 6.653 21.819 1.00 97.06 113 LEU A N 1
ATOM 915 C CA . LEU A 1 113 ? -4.716 5.435 21.301 1.00 97.06 113 LEU A CA 1
ATOM 916 C C . LEU A 1 113 ? -5.155 5.147 19.859 1.00 97.06 113 LEU A C 1
ATOM 918 O O . LEU A 1 113 ? -4.304 4.849 19.023 1.00 97.06 113 LEU A O 1
ATOM 922 N N . ALA A 1 114 ? -6.448 5.284 19.556 1.00 97.19 114 ALA A N 1
ATOM 923 C CA . ALA A 1 114 ? -6.973 5.114 18.203 1.00 97.19 114 ALA A CA 1
ATOM 924 C C . ALA A 1 114 ? -6.331 6.107 17.220 1.00 97.19 114 ALA A C 1
ATOM 926 O O . ALA A 1 114 ? -5.814 5.698 16.185 1.00 97.19 114 ALA A O 1
ATOM 927 N N . MET A 1 115 ? -6.244 7.389 17.592 1.00 97.38 115 MET A N 1
ATOM 928 C CA . MET A 1 115 ? -5.602 8.415 16.763 1.00 97.38 115 MET A CA 1
ATOM 929 C C . MET A 1 115 ? -4.121 8.116 16.498 1.00 97.38 115 MET A C 1
ATOM 931 O O . MET A 1 115 ? -3.639 8.357 15.394 1.00 97.38 115 MET A O 1
ATOM 935 N N . LYS A 1 116 ? -3.386 7.586 17.485 1.00 97.25 116 LYS A N 1
ATOM 936 C CA . LYS A 1 116 ? -1.984 7.180 17.297 1.00 97.25 116 LYS A CA 1
ATOM 937 C C . LYS A 1 116 ? -1.855 6.018 16.317 1.00 97.25 116 LYS A C 1
ATOM 939 O O . LYS A 1 116 ? -1.013 6.079 15.429 1.00 97.25 116 LYS A O 1
ATOM 944 N N . LEU A 1 117 ? -2.699 4.997 16.455 1.00 97.00 117 LEU A N 1
ATOM 945 C CA . LEU A 1 117 ? -2.706 3.848 15.548 1.00 97.00 117 LEU A CA 1
ATOM 946 C C . LEU A 1 117 ? -3.044 4.269 14.112 1.00 97.00 117 L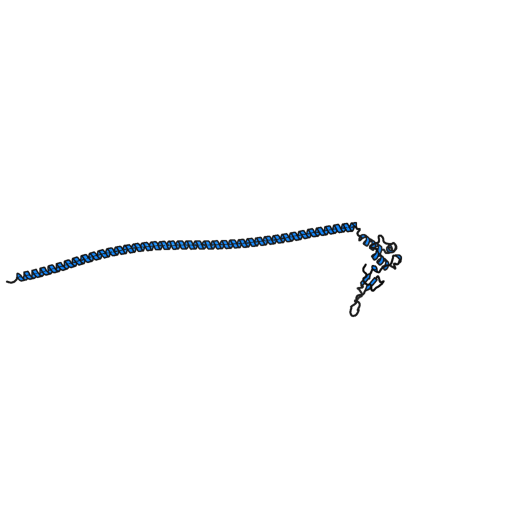EU A C 1
ATOM 948 O O . LEU A 1 117 ? -2.369 3.841 13.176 1.00 97.00 117 LEU A O 1
ATOM 952 N N . ASP A 1 118 ? -4.023 5.158 13.938 1.00 96.69 118 ASP A N 1
ATOM 953 C CA . ASP A 1 118 ? -4.377 5.706 12.627 1.00 96.69 118 ASP A CA 1
ATOM 954 C C . ASP A 1 118 ? -3.232 6.535 12.030 1.00 96.69 118 ASP A C 1
ATOM 956 O O . ASP A 1 118 ? -2.909 6.390 10.849 1.00 96.69 118 ASP A O 1
ATOM 960 N N . ALA A 1 119 ? -2.571 7.368 12.840 1.00 96.44 119 ALA A N 1
ATOM 961 C CA . ALA A 1 119 ? -1.412 8.144 12.406 1.00 96.44 119 ALA A CA 1
ATOM 962 C C . ALA A 1 119 ? -0.237 7.240 11.990 1.00 96.44 119 ALA A C 1
ATOM 964 O O . ALA A 1 119 ? 0.383 7.478 10.954 1.00 96.44 119 ALA A O 1
ATOM 965 N N . GLU A 1 120 ? 0.045 6.174 12.743 1.00 96.81 120 GLU A N 1
ATOM 966 C CA . GLU A 1 120 ? 1.066 5.181 12.388 1.00 96.81 120 GLU A CA 1
ATOM 967 C C . GLU A 1 120 ? 0.717 4.436 11.094 1.00 96.81 120 GLU A C 1
ATOM 969 O O . GLU A 1 120 ? 1.586 4.220 10.246 1.00 96.81 120 GLU A O 1
ATOM 974 N N . ALA A 1 121 ? -0.551 4.066 10.901 1.00 96.94 121 ALA A N 1
ATOM 975 C CA . ALA A 1 121 ? -1.014 3.432 9.670 1.00 96.94 121 ALA A CA 1
ATOM 976 C C . ALA A 1 121 ? -0.868 4.370 8.460 1.00 96.94 121 ALA A C 1
ATOM 978 O O . ALA A 1 121 ? -0.391 3.950 7.402 1.00 96.94 121 ALA A O 1
ATOM 979 N N . GLN A 1 122 ? -1.217 5.651 8.617 1.00 95.56 122 GLN A N 1
ATOM 980 C CA . GLN A 1 122 ? -1.020 6.666 7.581 1.00 95.56 122 GLN A CA 1
ATOM 981 C C . GLN A 1 122 ? 0.463 6.897 7.276 1.00 95.56 122 GLN A C 1
ATOM 983 O O . GLN A 1 122 ? 0.823 6.991 6.103 1.00 95.56 122 GLN A O 1
ATOM 988 N N . ALA A 1 123 ? 1.324 6.936 8.296 1.00 96.62 123 ALA A N 1
ATOM 989 C CA . ALA A 1 123 ? 2.766 7.080 8.120 1.00 96.62 123 ALA A CA 1
ATOM 990 C C . ALA A 1 123 ? 3.354 5.905 7.325 1.00 96.62 123 ALA A C 1
ATOM 992 O O . ALA A 1 123 ? 4.047 6.127 6.335 1.00 96.62 123 ALA A O 1
ATOM 993 N N . LYS A 1 124 ? 2.992 4.663 7.673 1.00 96.94 124 LYS A N 1
ATOM 994 C CA . LYS A 1 124 ? 3.410 3.463 6.924 1.00 96.94 124 LYS A CA 1
ATOM 995 C C . LYS A 1 124 ? 2.915 3.478 5.479 1.00 96.94 124 LYS A C 1
ATOM 997 O O . LYS A 1 124 ? 3.645 3.099 4.567 1.00 96.94 124 LYS A O 1
ATOM 1002 N N . LEU A 1 125 ? 1.681 3.927 5.248 1.00 96.94 125 LEU A N 1
ATOM 1003 C CA . LEU A 1 125 ? 1.144 4.064 3.895 1.00 96.94 125 LEU A CA 1
ATOM 1004 C C . LEU A 1 125 ? 1.899 5.134 3.091 1.00 96.94 125 LEU A C 1
ATOM 1006 O O . LEU A 1 125 ? 2.148 4.943 1.900 1.00 96.94 125 LEU A O 1
ATOM 1010 N N . ALA A 1 126 ? 2.249 6.256 3.721 1.00 96.69 126 ALA A N 1
ATOM 1011 C CA . ALA A 1 126 ? 3.030 7.317 3.096 1.00 96.69 126 ALA A CA 1
ATOM 1012 C C . ALA A 1 126 ? 4.447 6.840 2.745 1.00 96.69 126 ALA A C 1
ATOM 1014 O O . ALA A 1 126 ? 4.899 7.074 1.627 1.00 96.69 126 ALA A O 1
ATOM 1015 N N . GLU A 1 127 ? 5.099 6.106 3.647 1.00 97.25 127 GLU A N 1
ATOM 1016 C CA . GLU A 1 127 ? 6.412 5.495 3.419 1.00 97.25 127 GLU A CA 1
ATOM 1017 C C . GLU A 1 127 ? 6.371 4.491 2.257 1.00 97.25 127 GLU A C 1
ATOM 1019 O O . GLU A 1 127 ? 7.155 4.592 1.318 1.00 97.25 127 GLU A O 1
ATOM 1024 N N . ALA A 1 128 ? 5.384 3.590 2.234 1.00 96.69 128 ALA A N 1
ATOM 1025 C CA . ALA A 1 128 ? 5.214 2.644 1.131 1.00 96.69 128 ALA A CA 1
ATOM 1026 C C . ALA A 1 128 ? 5.003 3.348 -0.224 1.00 96.69 128 ALA A C 1
ATOM 1028 O O . ALA A 1 128 ? 5.511 2.901 -1.253 1.00 96.69 128 ALA A O 1
ATOM 1029 N N . ARG A 1 129 ? 4.269 4.469 -0.236 1.00 96.75 129 ARG A N 1
ATOM 1030 C CA . ARG A 1 129 ? 4.088 5.293 -1.442 1.00 96.75 129 ARG A CA 1
ATOM 1031 C C . ARG A 1 129 ? 5.378 5.987 -1.870 1.00 96.75 129 ARG A C 1
ATOM 1033 O O . ARG A 1 129 ? 5.618 6.068 -3.072 1.00 96.75 129 ARG A O 1
ATOM 1040 N N . ALA A 1 130 ? 6.177 6.475 -0.923 1.00 96.81 130 ALA A N 1
ATOM 1041 C CA . ALA A 1 130 ? 7.469 7.090 -1.206 1.00 96.81 130 ALA A CA 1
ATOM 1042 C C . ALA A 1 130 ? 8.435 6.072 -1.828 1.00 96.81 130 ALA A C 1
ATOM 1044 O O . ALA A 1 130 ? 8.956 6.327 -2.910 1.00 96.81 130 ALA A O 1
ATOM 1045 N N . ASN A 1 131 ? 8.553 4.880 -1.237 1.00 96.75 131 ASN A N 1
ATOM 1046 C CA . ASN A 1 131 ? 9.409 3.807 -1.752 1.00 96.75 131 ASN A CA 1
ATOM 1047 C C . ASN A 1 131 ? 8.990 3.371 -3.167 1.00 96.75 131 ASN A C 1
ATOM 1049 O O . ASN A 1 131 ? 9.828 3.198 -4.047 1.00 96.75 131 ASN A O 1
ATOM 1053 N N . LEU A 1 132 ? 7.682 3.259 -3.428 1.00 97.12 132 LEU A N 1
ATOM 1054 C CA . LEU A 1 132 ? 7.178 2.952 -4.771 1.00 97.12 132 LEU A CA 1
ATOM 1055 C C . LEU A 1 132 ? 7.504 4.060 -5.787 1.00 97.12 132 LEU A C 1
ATOM 1057 O O . LEU A 1 132 ? 7.729 3.780 -6.965 1.00 97.12 132 LEU A O 1
ATOM 1061 N N . ALA A 1 133 ? 7.468 5.325 -5.365 1.00 96.38 133 ALA A N 1
ATOM 1062 C CA . ALA A 1 133 ? 7.826 6.447 -6.226 1.00 96.38 133 ALA A CA 1
ATOM 1063 C C . ALA A 1 133 ? 9.329 6.453 -6.541 1.00 96.38 133 ALA A C 1
ATOM 1065 O O . ALA A 1 133 ? 9.699 6.676 -7.692 1.00 96.38 133 ALA A O 1
ATOM 1066 N N . GLU A 1 134 ? 10.167 6.151 -5.551 1.00 97.00 134 GLU A N 1
ATOM 1067 C CA . GLU A 1 134 ? 11.618 6.026 -5.700 1.00 97.00 134 GLU A CA 1
ATOM 1068 C C . GLU A 1 134 ? 11.993 4.876 -6.644 1.00 97.00 134 GLU A C 1
ATOM 1070 O O . GLU A 1 134 ? 12.749 5.075 -7.592 1.00 97.00 134 GLU A O 1
ATOM 1075 N N . GLU A 1 135 ? 11.372 3.703 -6.491 1.00 96.06 135 GLU A N 1
ATOM 1076 C CA . GLU A 1 135 ? 11.594 2.570 -7.395 1.00 96.06 135 GLU A CA 1
ATOM 1077 C C . GLU A 1 135 ? 11.226 2.920 -8.847 1.00 96.06 135 GLU A C 1
ATOM 1079 O O . GLU A 1 135 ? 11.969 2.622 -9.785 1.00 96.06 135 GLU A O 1
ATOM 1084 N N . LYS A 1 136 ? 10.100 3.615 -9.054 1.00 96.56 136 LYS A N 1
ATOM 1085 C CA . LYS A 1 136 ? 9.700 4.087 -10.389 1.00 96.56 136 LYS A CA 1
ATOM 1086 C C . LYS A 1 136 ? 10.675 5.112 -10.963 1.00 96.56 136 LYS A C 1
ATOM 1088 O O . LYS A 1 136 ? 10.901 5.096 -12.173 1.00 96.56 136 LYS A O 1
ATOM 1093 N N . ALA A 1 137 ? 11.226 5.993 -10.130 1.00 96.38 137 ALA A N 1
ATOM 1094 C CA . ALA A 1 137 ? 12.229 6.962 -10.555 1.00 96.38 137 ALA A CA 1
ATOM 1095 C C . ALA A 1 137 ? 13.511 6.251 -11.012 1.00 96.38 137 ALA A C 1
ATOM 1097 O O . ALA A 1 137 ? 13.970 6.503 -12.125 1.00 96.38 137 ALA A O 1
ATOM 1098 N N . HIS A 1 138 ? 14.003 5.281 -10.238 1.00 96.50 138 HIS A N 1
ATOM 1099 C CA . HIS A 1 138 ? 15.162 4.472 -10.623 1.00 96.50 138 HIS A CA 1
ATOM 1100 C C . HIS A 1 138 ? 14.933 3.679 -11.912 1.00 96.50 138 HIS A C 1
ATOM 1102 O O . HIS A 1 138 ? 15.793 3.665 -12.788 1.00 96.50 138 HIS A O 1
ATOM 1108 N N . GLN A 1 139 ? 13.756 3.074 -12.096 1.00 95.94 139 GLN A N 1
ATOM 1109 C CA . GLN A 1 139 ? 13.434 2.386 -13.352 1.00 95.94 139 GLN A CA 1
ATOM 1110 C C . GLN A 1 139 ? 13.401 3.338 -14.558 1.00 95.94 139 GLN A C 1
ATOM 1112 O O . GLN A 1 139 ? 13.738 2.942 -15.678 1.00 95.94 139 GLN A O 1
ATOM 1117 N N . ALA A 1 140 ? 12.948 4.580 -14.367 1.00 96.25 140 ALA A N 1
ATOM 1118 C CA . ALA A 1 140 ? 12.957 5.588 -15.422 1.00 96.25 140 ALA A CA 1
ATOM 1119 C C . ALA A 1 140 ? 14.388 6.031 -15.763 1.00 96.25 140 ALA A C 1
ATOM 1121 O O . ALA A 1 140 ? 14.722 6.148 -16.942 1.00 96.25 140 ALA A O 1
ATOM 1122 N N . GLU A 1 141 ? 15.230 6.212 -14.748 1.00 96.50 141 GLU A N 1
ATOM 1123 C CA . GLU A 1 141 ? 16.645 6.560 -14.889 1.00 96.50 141 GLU A CA 1
ATOM 1124 C C . GLU A 1 141 ? 17.436 5.451 -15.597 1.00 96.50 141 GLU A C 1
ATOM 1126 O O . GLU A 1 141 ? 18.155 5.715 -16.559 1.00 96.50 141 GLU A O 1
ATOM 1131 N N . GLU A 1 142 ? 17.218 4.187 -15.229 1.00 96.19 142 GLU A N 1
ATOM 1132 C CA . GLU A 1 142 ? 17.858 3.050 -15.894 1.00 96.19 142 GLU A CA 1
ATOM 1133 C C . GLU A 1 142 ? 17.481 2.986 -17.383 1.00 96.19 142 GLU A C 1
ATOM 1135 O O . GLU A 1 142 ? 18.337 2.793 -18.250 1.00 96.19 142 GLU A O 1
ATOM 1140 N N . LYS A 1 143 ? 16.204 3.217 -17.713 1.00 96.19 143 LYS A N 1
ATOM 1141 C CA . LYS A 1 143 ? 15.750 3.298 -19.111 1.00 96.19 143 LYS A CA 1
ATOM 1142 C C . LYS A 1 143 ? 16.388 4.466 -19.859 1.00 96.19 143 LYS A C 1
ATOM 1144 O O . LYS A 1 143 ? 16.705 4.306 -21.039 1.00 96.19 143 LYS A O 1
ATOM 1149 N N . ALA A 1 144 ? 16.570 5.612 -19.204 1.00 95.75 144 ALA A N 1
ATOM 1150 C CA . ALA A 1 144 ? 17.243 6.764 -19.793 1.00 95.75 144 ALA A CA 1
ATOM 1151 C C . ALA A 1 144 ? 18.708 6.435 -20.113 1.00 95.75 144 ALA A C 1
ATOM 1153 O O . ALA A 1 144 ? 19.122 6.588 -21.260 1.00 95.75 144 ALA A O 1
ATOM 1154 N N . HIS A 1 145 ? 19.448 5.850 -19.169 1.00 95.12 145 HIS A N 1
ATOM 1155 C CA . HIS A 1 145 ? 20.829 5.418 -19.399 1.00 95.12 145 HIS A CA 1
ATOM 1156 C C . HIS A 1 145 ? 20.956 4.345 -20.484 1.00 95.12 145 HIS A C 1
ATOM 1158 O O . HIS A 1 145 ? 21.872 4.384 -21.305 1.00 95.12 145 HIS A O 1
ATOM 1164 N N . GLN A 1 146 ? 20.019 3.396 -20.554 1.00 95.44 146 GLN A N 1
ATOM 1165 C CA . GLN A 1 146 ? 19.994 2.424 -21.650 1.00 95.44 146 GLN A CA 1
ATOM 1166 C C . GLN A 1 146 ? 19.764 3.099 -23.012 1.00 95.44 146 GLN A C 1
ATOM 1168 O O . GLN A 1 146 ? 20.329 2.664 -24.020 1.00 95.44 146 GLN A O 1
ATOM 1173 N N . ALA A 1 147 ? 18.930 4.141 -23.069 1.00 95.56 147 ALA A N 1
ATOM 1174 C CA . ALA A 1 147 ? 18.706 4.912 -24.286 1.00 95.56 147 ALA A CA 1
ATOM 1175 C C . ALA A 1 147 ? 19.950 5.725 -24.679 1.00 95.56 147 ALA A C 1
ATOM 1177 O O . ALA A 1 147 ? 20.335 5.694 -25.848 1.00 95.56 147 ALA A O 1
ATOM 1178 N N . GLU A 1 148 ? 20.621 6.365 -23.719 1.00 95.06 148 GLU A N 1
ATOM 1179 C CA . GLU A 1 148 ? 21.900 7.057 -23.931 1.00 95.06 148 GLU A CA 1
ATOM 1180 C C . GLU A 1 148 ? 22.977 6.104 -24.457 1.00 95.06 148 GLU A C 1
ATOM 1182 O O . GLU A 1 148 ? 23.631 6.396 -25.457 1.00 95.06 148 GLU A O 1
ATOM 1187 N N . GLY A 1 149 ? 23.108 4.913 -23.865 1.00 95.56 149 GLY A N 1
ATOM 1188 C CA . GLY A 1 149 ? 24.057 3.901 -24.331 1.00 95.56 149 GLY A CA 1
ATOM 1189 C C . GLY A 1 149 ? 23.806 3.478 -25.783 1.00 95.56 149 GLY A C 1
ATOM 1190 O O . GLY A 1 149 ? 24.747 3.323 -26.562 1.00 95.56 149 GLY A O 1
ATOM 1191 N N . LYS A 1 150 ? 22.537 3.347 -26.192 1.00 95.62 150 LYS A N 1
ATOM 1192 C CA . LYS A 1 150 ? 22.177 3.076 -27.595 1.00 95.62 150 LYS A CA 1
ATOM 1193 C C . LYS A 1 150 ? 22.491 4.258 -28.512 1.00 95.62 150 LYS A C 1
ATOM 1195 O O . LYS A 1 150 ? 22.924 4.031 -29.641 1.00 95.62 150 LYS A O 1
ATOM 1200 N N . ALA A 1 151 ? 22.273 5.487 -28.048 1.00 95.44 151 ALA A N 1
ATOM 1201 C CA . ALA A 1 151 ? 22.579 6.692 -28.811 1.00 95.44 151 ALA A CA 1
ATOM 1202 C C . ALA A 1 151 ? 24.087 6.810 -29.076 1.00 95.44 151 ALA A C 1
ATOM 1204 O O . ALA A 1 151 ? 24.480 6.945 -30.232 1.00 95.44 151 ALA A O 1
ATOM 1205 N N . HIS A 1 152 ? 24.928 6.625 -28.054 1.00 94.19 152 HIS A N 1
ATOM 1206 C CA . HIS A 1 152 ? 26.384 6.627 -28.221 1.00 94.19 152 HIS A CA 1
ATOM 1207 C C . HIS A 1 152 ? 26.876 5.524 -29.163 1.00 94.19 152 HIS A C 1
ATOM 1209 O O . HIS A 1 152 ? 27.719 5.774 -30.018 1.00 94.19 152 HIS A O 1
ATOM 1215 N N . GLN A 1 153 ? 26.314 4.314 -29.085 1.00 95.19 153 GLN A N 1
ATOM 1216 C CA . GLN A 1 153 ? 26.659 3.253 -30.040 1.00 95.19 153 GLN A CA 1
ATOM 1217 C C . GLN A 1 153 ? 26.270 3.603 -31.484 1.00 95.19 153 GLN A C 1
ATOM 1219 O O . GLN A 1 153 ? 26.946 3.191 -32.429 1.00 95.19 153 GLN A O 1
ATOM 1224 N N . ALA A 1 154 ? 25.155 4.309 -31.681 1.00 95.62 154 ALA A N 1
ATOM 1225 C CA . ALA A 1 154 ? 24.746 4.771 -33.002 1.00 95.62 154 ALA A CA 1
ATOM 1226 C C . ALA A 1 154 ? 25.679 5.875 -33.522 1.00 95.62 154 ALA A C 1
ATOM 1228 O O . ALA A 1 154 ? 26.062 5.841 -34.691 1.00 95.62 154 ALA A O 1
ATOM 1229 N N . GLU A 1 155 ? 26.081 6.799 -32.651 1.00 95.56 155 GLU A N 1
ATOM 1230 C CA . GLU A 1 155 ? 27.031 7.874 -32.945 1.00 95.56 155 GLU A CA 1
ATOM 1231 C C . GLU A 1 155 ? 28.411 7.322 -33.329 1.00 95.56 155 GLU A C 1
ATOM 1233 O O . GLU A 1 155 ? 28.966 7.694 -34.361 1.00 95.56 155 GLU A O 1
ATOM 1238 N N . GLU A 1 156 ? 28.921 6.337 -32.588 1.00 95.00 156 GLU A N 1
ATOM 1239 C CA . GLU A 1 156 ? 30.194 5.684 -32.902 1.00 95.00 156 GLU A CA 1
ATOM 1240 C C . GLU A 1 156 ? 30.154 4.988 -34.274 1.00 95.00 156 GLU A C 1
ATOM 1242 O O . GLU A 1 156 ? 31.082 5.107 -35.077 1.00 95.00 156 GLU A O 1
ATOM 1247 N N . LYS A 1 157 ? 29.045 4.309 -34.600 1.00 95.94 157 LYS A N 1
ATOM 1248 C CA . LYS A 1 157 ? 28.848 3.709 -35.930 1.00 95.94 157 LYS A CA 1
ATOM 1249 C C . LYS A 1 157 ? 28.778 4.758 -37.037 1.00 95.94 157 LYS A C 1
ATOM 1251 O O . LYS A 1 157 ? 29.281 4.499 -38.131 1.00 95.94 157 LYS A O 1
ATOM 1256 N N . ALA A 1 158 ? 28.153 5.905 -36.777 1.00 95.44 158 ALA A N 1
ATOM 1257 C CA . ALA A 1 158 ? 28.087 7.004 -37.732 1.00 95.44 158 ALA A CA 1
ATOM 1258 C C . ALA A 1 158 ? 29.487 7.570 -38.010 1.00 95.44 158 ALA A C 1
ATOM 1260 O O . ALA A 1 158 ? 29.876 7.656 -39.173 1.00 95.44 158 ALA A O 1
ATOM 1261 N N . HIS A 1 159 ? 30.284 7.823 -36.967 1.00 94.75 159 HIS A N 1
ATOM 1262 C CA . HIS A 1 159 ? 31.671 8.268 -37.117 1.00 94.75 159 HIS A CA 1
ATOM 1263 C C . HIS A 1 159 ? 32.540 7.259 -37.876 1.00 94.75 159 HIS A C 1
ATOM 1265 O O . HIS A 1 159 ? 33.279 7.638 -38.781 1.00 94.75 159 HIS A O 1
ATOM 1271 N N . GLN A 1 160 ? 32.413 5.960 -37.591 1.00 95.19 160 GLN A N 1
ATOM 1272 C CA . GLN A 1 160 ? 33.137 4.932 -38.349 1.00 95.19 160 GLN A CA 1
ATOM 1273 C C . GLN A 1 160 ? 32.738 4.898 -39.834 1.00 95.19 160 GLN A C 1
ATOM 1275 O O . GLN A 1 160 ? 33.563 4.592 -40.698 1.00 95.19 160 GLN A O 1
ATOM 1280 N N . ALA A 1 161 ? 31.467 5.159 -40.151 1.00 95.62 161 ALA A N 1
ATOM 1281 C CA . ALA A 1 161 ? 31.004 5.240 -41.533 1.00 95.62 161 ALA A CA 1
ATOM 1282 C C . ALA A 1 161 ? 31.557 6.487 -42.241 1.00 95.62 161 ALA A C 1
ATOM 1284 O O . ALA A 1 161 ? 31.989 6.389 -43.390 1.00 95.62 161 ALA A O 1
ATOM 1285 N N . GLU A 1 162 ? 31.595 7.621 -41.545 1.00 95.06 162 GLU A N 1
ATOM 1286 C CA . GLU A 1 162 ? 32.162 8.880 -42.032 1.00 95.06 162 GLU A CA 1
ATOM 1287 C C . GLU A 1 162 ? 33.666 8.753 -42.310 1.00 95.06 162 GLU A C 1
ATOM 1289 O O . GLU A 1 162 ? 34.133 9.110 -43.392 1.00 95.06 162 GLU A O 1
ATOM 1294 N N . GLU A 1 163 ? 34.421 8.126 -41.406 1.00 95.12 163 GLU A N 1
ATOM 1295 C CA . GLU A 1 163 ? 35.850 7.878 -41.607 1.00 95.12 163 GLU A CA 1
ATOM 1296 C C . GLU A 1 163 ? 36.105 7.004 -42.847 1.00 95.12 163 GLU A C 1
ATOM 1298 O O . GLU A 1 163 ? 36.972 7.305 -43.672 1.00 95.12 163 GLU A O 1
ATOM 1303 N N . LYS A 1 164 ? 35.304 5.947 -43.043 1.00 95.44 164 LYS A N 1
ATOM 1304 C CA . LYS A 1 164 ? 35.384 5.105 -44.249 1.00 95.44 164 LYS A CA 1
ATOM 1305 C C . LYS A 1 164 ? 35.042 5.879 -45.520 1.00 95.44 164 LYS A C 1
ATOM 1307 O O . LYS A 1 164 ? 35.676 5.641 -46.550 1.00 95.44 164 LYS A O 1
ATOM 1312 N N . ALA A 1 165 ? 34.064 6.782 -45.464 1.00 94.81 165 ALA A N 1
ATOM 1313 C CA . ALA A 1 165 ? 33.704 7.632 -46.593 1.00 94.81 165 ALA A CA 1
ATOM 1314 C C . ALA A 1 165 ? 34.862 8.570 -46.967 1.00 94.81 165 ALA A C 1
ATOM 1316 O O . ALA A 1 165 ? 35.272 8.584 -48.127 1.00 94.81 165 ALA A O 1
ATOM 1317 N N . HIS A 1 166 ? 35.473 9.242 -45.988 1.00 94.06 166 HIS A N 1
ATOM 1318 C CA . HIS A 1 166 ? 36.649 10.087 -46.215 1.00 94.06 166 HIS A CA 1
ATOM 1319 C C . HIS A 1 166 ? 37.846 9.308 -46.770 1.00 94.06 166 HIS A C 1
ATOM 1321 O O . HIS A 1 166 ? 38.535 9.774 -47.677 1.00 94.06 166 HIS A O 1
ATOM 1327 N N . GLN A 1 167 ? 38.089 8.087 -46.287 1.00 94.25 167 GLN A N 1
ATOM 1328 C CA . GLN A 1 167 ? 39.137 7.230 -46.850 1.00 94.25 167 GLN A CA 1
ATOM 1329 C C . GLN A 1 167 ? 38.852 6.851 -48.312 1.00 94.25 167 GLN A C 1
ATOM 1331 O O . GLN A 1 167 ? 39.775 6.799 -49.130 1.00 94.25 167 GLN A O 1
ATOM 1336 N N . ALA A 1 168 ? 37.592 6.567 -48.656 1.00 94.25 168 ALA A N 1
ATOM 1337 C CA . ALA A 1 168 ? 37.191 6.266 -50.028 1.00 94.25 168 ALA A CA 1
ATOM 1338 C C . ALA A 1 168 ? 37.351 7.486 -50.947 1.00 94.25 168 ALA A C 1
ATOM 1340 O O . ALA A 1 168 ? 37.875 7.350 -52.052 1.00 94.25 168 ALA A O 1
ATOM 1341 N N . GLU A 1 169 ? 36.977 8.672 -50.470 1.00 93.94 169 GLU A N 1
ATOM 1342 C CA . GLU A 1 169 ? 37.157 9.944 -51.172 1.00 93.94 169 GLU A CA 1
ATOM 1343 C C . GLU A 1 169 ? 38.643 10.243 -51.424 1.00 93.94 169 GLU A C 1
ATOM 1345 O O . GLU A 1 169 ? 39.042 10.531 -52.553 1.00 93.94 169 GLU A O 1
ATOM 1350 N N . GLY A 1 170 ? 39.501 10.043 -50.418 1.00 94.12 170 GLY A N 1
ATOM 1351 C CA . GLY A 1 170 ? 40.951 10.171 -50.573 1.00 94.12 170 GLY A CA 1
ATOM 1352 C C . GLY A 1 170 ? 41.526 9.234 -51.643 1.00 94.12 170 GLY A C 1
ATOM 1353 O O . GLY A 1 170 ? 42.350 9.653 -52.460 1.00 94.12 170 GLY A O 1
ATOM 1354 N N . LYS A 1 171 ? 41.058 7.978 -51.703 1.00 94.94 171 LYS A N 1
ATOM 1355 C CA . LYS A 1 171 ? 41.446 7.031 -52.766 1.00 94.94 171 LYS A CA 1
ATOM 1356 C C . LYS A 1 171 ? 40.944 7.470 -54.142 1.00 94.94 171 LYS A C 1
ATOM 1358 O O . LYS A 1 171 ? 41.681 7.335 -55.117 1.00 94.94 171 LYS A O 1
ATOM 1363 N N . ALA A 1 172 ? 39.724 7.999 -54.230 1.00 93.75 172 ALA A N 1
ATOM 1364 C CA . ALA A 1 172 ? 39.166 8.507 -55.480 1.00 93.75 172 ALA A CA 1
ATOM 1365 C C . ALA A 1 172 ? 39.989 9.687 -56.019 1.00 93.75 172 ALA A C 1
ATOM 1367 O O . ALA A 1 172 ? 40.390 9.662 -57.182 1.00 93.75 172 ALA A O 1
ATOM 1368 N N . HIS A 1 173 ? 40.345 10.652 -55.166 1.00 93.00 173 HIS A N 1
ATOM 1369 C CA . HIS A 1 173 ? 41.211 11.769 -55.550 1.00 93.00 173 HIS A CA 1
ATOM 1370 C C . HIS A 1 173 ? 42.606 11.319 -55.999 1.00 93.00 173 HIS A C 1
ATOM 1372 O O . HIS A 1 173 ? 43.148 11.853 -56.966 1.00 93.00 173 HIS A O 1
ATOM 1378 N N . GLN A 1 174 ? 43.195 10.315 -55.343 1.00 93.75 174 GLN A N 1
ATOM 1379 C CA . GLN A 1 174 ? 44.471 9.745 -55.789 1.00 93.75 174 GLN A CA 1
ATOM 1380 C C . GLN A 1 174 ? 44.354 9.086 -57.169 1.00 93.75 174 GLN A C 1
ATOM 1382 O O . GLN A 1 174 ? 45.214 9.303 -58.023 1.00 93.75 174 GLN A O 1
ATOM 1387 N N . ALA A 1 175 ? 43.290 8.314 -57.404 1.00 94.00 175 ALA A N 1
ATOM 1388 C CA . ALA A 1 175 ? 43.031 7.695 -58.701 1.00 94.00 175 ALA A CA 1
ATOM 1389 C C . ALA A 1 175 ? 42.812 8.749 -59.800 1.00 94.00 175 ALA A C 1
ATOM 1391 O O . ALA A 1 175 ? 43.338 8.611 -60.904 1.00 94.00 175 ALA A O 1
ATOM 1392 N N . GLU A 1 176 ? 42.101 9.835 -59.492 1.00 94.62 176 GLU A N 1
ATOM 1393 C CA . GLU A 1 176 ? 41.886 10.958 -60.406 1.00 94.62 176 GLU A CA 1
ATOM 1394 C C . GLU A 1 176 ? 43.201 11.675 -60.750 1.00 94.62 176 GLU A C 1
ATOM 1396 O O . GLU A 1 176 ? 43.479 11.949 -61.921 1.00 94.62 176 GLU A O 1
ATOM 1401 N N . ALA A 1 177 ? 44.065 11.905 -59.757 1.00 94.56 177 ALA A N 1
ATOM 1402 C CA . ALA A 1 177 ? 45.389 12.480 -59.975 1.00 94.56 177 ALA A CA 1
ATOM 1403 C C . ALA A 1 177 ? 46.268 11.585 -60.869 1.00 94.56 177 ALA A C 1
ATOM 1405 O O . ALA A 1 177 ? 46.919 12.086 -61.791 1.00 94.56 177 ALA A O 1
ATOM 1406 N N . GLN A 1 178 ? 46.253 10.265 -60.646 1.00 93.75 178 GLN A N 1
ATOM 1407 C CA . GLN A 1 178 ? 46.967 9.296 -61.486 1.00 93.75 178 GLN A CA 1
ATOM 1408 C C . GLN A 1 178 ? 46.425 9.268 -62.921 1.00 93.75 178 GLN A C 1
ATOM 1410 O O . GLN A 1 178 ? 47.206 9.297 -63.872 1.00 93.75 178 GLN A O 1
ATOM 1415 N N . ALA A 1 179 ? 45.101 9.272 -63.096 1.00 93.75 179 ALA A N 1
ATOM 1416 C CA . ALA A 1 179 ? 44.469 9.310 -64.413 1.00 93.75 179 ALA A CA 1
ATOM 1417 C C . ALA A 1 179 ? 44.808 10.602 -65.175 1.00 93.75 179 ALA A C 1
ATOM 1419 O O . ALA A 1 179 ? 45.106 10.561 -66.369 1.00 93.75 179 ALA A O 1
ATOM 1420 N N . SER A 1 180 ? 44.822 11.745 -64.482 1.00 94.56 180 SER A N 1
ATOM 1421 C CA . SER A 1 180 ? 45.221 13.037 -65.051 1.00 94.56 180 SER A CA 1
ATOM 1422 C C . SER A 1 180 ? 46.687 13.046 -65.500 1.00 94.56 180 SER A C 1
ATOM 1424 O O . SER A 1 180 ? 47.003 13.555 -66.579 1.00 94.56 180 SER A O 1
ATOM 1426 N N . LEU A 1 181 ? 47.588 12.440 -64.718 1.00 94.94 181 LEU A N 1
ATOM 1427 C CA . LEU A 1 181 ? 48.994 12.273 -65.096 1.00 94.94 181 LEU A CA 1
ATOM 1428 C C . LEU A 1 181 ? 49.129 11.405 -66.357 1.00 94.94 181 LEU A C 1
ATOM 1430 O O . LEU A 1 181 ? 49.749 11.836 -67.328 1.00 94.94 181 LEU A O 1
ATOM 1434 N N . ALA A 1 182 ? 48.478 10.239 -66.377 1.00 93.69 182 ALA A N 1
ATOM 1435 C CA . ALA A 1 182 ? 48.496 9.328 -67.520 1.00 93.69 182 ALA A CA 1
ATOM 1436 C C . ALA A 1 182 ? 47.936 9.986 -68.796 1.00 93.69 182 ALA A C 1
ATOM 1438 O O . ALA A 1 182 ? 48.472 9.799 -69.887 1.00 93.69 182 ALA A O 1
ATOM 1439 N N . LEU A 1 183 ? 46.895 10.819 -68.670 1.00 94.62 183 LEU A N 1
ATOM 1440 C CA . LEU A 1 183 ? 46.356 11.618 -69.775 1.00 94.62 183 LEU A CA 1
ATOM 1441 C C . LEU A 1 183 ? 47.376 12.621 -70.324 1.00 94.62 183 LEU A C 1
ATOM 1443 O O . LEU A 1 183 ? 47.504 12.757 -71.543 1.00 94.62 183 LEU A O 1
ATOM 1447 N N . LYS A 1 184 ? 48.113 13.315 -69.447 1.00 94.75 184 LYS A N 1
ATOM 1448 C CA . LYS A 1 184 ? 49.179 14.242 -69.860 1.00 94.75 184 LYS A CA 1
ATOM 1449 C C . LYS A 1 184 ? 50.312 13.510 -70.575 1.00 94.75 184 LYS A C 1
ATOM 1451 O O . LYS A 1 184 ? 50.765 13.983 -71.616 1.00 94.75 184 LYS A O 1
ATOM 1456 N N . GLU A 1 185 ? 50.735 12.357 -70.062 1.00 93.56 185 GLU A N 1
ATOM 1457 C CA . GLU A 1 185 ? 51.762 11.518 -70.693 1.00 93.56 185 GLU A CA 1
ATOM 1458 C C . GLU A 1 185 ? 51.312 11.014 -72.069 1.00 93.56 185 GLU A C 1
ATOM 1460 O O . GLU A 1 185 ? 52.046 11.149 -73.048 1.00 93.56 185 GLU A O 1
ATOM 1465 N N . ALA A 1 186 ? 50.075 10.522 -72.181 1.00 92.50 186 ALA A N 1
ATOM 1466 C CA . ALA A 1 186 ? 49.502 10.082 -73.450 1.00 92.50 186 ALA A CA 1
ATOM 1467 C C . ALA A 1 186 ? 49.400 11.231 -74.468 1.00 92.50 186 ALA A C 1
ATOM 1469 O O . ALA A 1 186 ? 49.696 11.044 -75.651 1.00 92.50 186 ALA A O 1
ATOM 1470 N N . HIS A 1 187 ? 49.014 12.433 -74.022 1.00 94.12 187 HIS A N 1
ATOM 1471 C CA . HIS A 1 187 ? 48.996 13.620 -74.876 1.00 94.12 187 HIS A CA 1
ATOM 1472 C C . HIS A 1 187 ? 50.403 13.972 -75.379 1.00 94.12 187 HIS A C 1
ATOM 1474 O O . HIS A 1 187 ? 50.581 14.232 -76.569 1.00 94.12 187 HIS A O 1
ATOM 1480 N N . LEU A 1 188 ? 51.410 13.942 -74.500 1.00 94.00 188 LEU A N 1
ATOM 1481 C CA . LEU A 1 188 ? 52.799 14.217 -74.867 1.00 94.00 188 LEU A CA 1
ATOM 1482 C C . LEU A 1 188 ? 53.335 13.190 -75.874 1.00 94.00 188 LEU A C 1
ATOM 1484 O O . LEU A 1 188 ? 53.888 13.581 -76.901 1.00 94.00 188 LEU A O 1
ATOM 1488 N N . ALA A 1 189 ? 53.113 11.897 -75.625 1.00 92.31 189 ALA A N 1
ATOM 1489 C CA . ALA A 1 189 ? 53.513 10.820 -76.529 1.00 92.31 189 ALA A CA 1
ATOM 1490 C C . ALA A 1 189 ? 52.847 10.957 -77.908 1.00 92.31 189 ALA A C 1
ATOM 1492 O O . ALA A 1 189 ? 53.489 10.766 -78.940 1.00 92.31 189 ALA A O 1
ATOM 1493 N N . ARG A 1 190 ? 51.568 11.357 -77.949 1.00 93.81 190 ARG A N 1
ATOM 1494 C CA . ARG A 1 190 ? 50.851 11.612 -79.205 1.00 93.81 190 ARG A CA 1
ATOM 1495 C C . ARG A 1 190 ? 51.444 12.785 -79.984 1.00 93.81 190 ARG A C 1
ATOM 1497 O O . ARG A 1 190 ? 51.555 12.697 -81.205 1.00 93.81 190 ARG A O 1
ATOM 1504 N N . GLU A 1 191 ? 51.805 13.874 -79.311 1.00 92.06 191 GLU A N 1
ATOM 1505 C CA . GLU A 1 191 ? 52.461 15.016 -79.958 1.00 92.06 191 GLU A CA 1
ATOM 1506 C C . GLU A 1 191 ? 53.863 14.659 -80.466 1.00 92.06 191 GLU A C 1
ATOM 1508 O O . GLU A 1 191 ? 54.204 14.997 -81.599 1.00 92.06 191 GLU A O 1
ATOM 1513 N N . GLN A 1 192 ? 54.644 13.894 -79.699 1.00 92.06 192 GLN A N 1
ATOM 1514 C CA . GLN A 1 192 ? 55.938 13.374 -80.152 1.00 92.06 192 GLN A CA 1
ATOM 1515 C C . GLN A 1 192 ? 55.790 12.484 -81.392 1.00 92.06 192 GLN A C 1
ATOM 1517 O O . GLN A 1 192 ? 56.462 12.718 -82.395 1.00 92.06 192 GLN A O 1
ATOM 1522 N N . ALA A 1 193 ? 54.849 11.536 -81.380 1.00 90.88 193 ALA A N 1
ATOM 1523 C CA . ALA A 1 193 ? 54.580 10.666 -82.524 1.00 90.88 193 ALA A CA 1
ATOM 1524 C C . ALA A 1 193 ? 54.149 11.457 -83.773 1.00 90.88 193 ALA A C 1
ATOM 1526 O O . ALA A 1 193 ? 54.569 11.143 -84.886 1.00 90.88 193 ALA A O 1
ATOM 1527 N N . LYS A 1 194 ? 53.347 12.522 -83.612 1.00 92.38 194 LYS A N 1
ATOM 1528 C CA . LYS A 1 194 ? 53.007 13.435 -84.719 1.00 92.38 194 LYS A CA 1
ATOM 1529 C C . LYS A 1 194 ? 54.244 14.139 -85.277 1.00 92.38 194 LYS A C 1
ATOM 1531 O O . LYS A 1 194 ? 54.375 14.236 -86.496 1.00 92.38 194 LYS A O 1
ATOM 1536 N N . GLN A 1 195 ? 55.138 14.629 -84.415 1.00 90.94 195 GLN A N 1
ATOM 1537 C CA . GLN A 1 195 ? 56.382 15.272 -84.846 1.00 90.94 195 GLN A CA 1
ATOM 1538 C C . GLN A 1 195 ? 57.299 14.292 -85.584 1.00 90.94 195 GLN A C 1
ATOM 1540 O O . GLN A 1 195 ? 57.851 14.640 -86.625 1.00 90.94 195 GLN A O 1
ATOM 1545 N N . GLU A 1 196 ? 57.443 13.063 -85.091 1.00 89.19 196 GLU A N 1
ATOM 1546 C CA . GLU A 1 196 ? 58.217 12.021 -85.772 1.00 89.19 196 GLU A CA 1
ATOM 1547 C C . GLU A 1 196 ? 57.605 11.646 -87.121 1.00 89.19 196 GLU A C 1
ATOM 1549 O O . GLU A 1 196 ? 58.316 11.616 -88.123 1.00 89.19 196 GLU A O 1
ATOM 1554 N N . ALA A 1 197 ? 56.286 11.451 -87.188 1.00 89.56 197 ALA A N 1
ATOM 1555 C CA . ALA A 1 197 ? 55.591 11.195 -88.446 1.00 89.56 197 ALA A CA 1
ATOM 1556 C C . ALA A 1 197 ? 55.782 12.341 -89.456 1.00 89.56 197 ALA A C 1
ATOM 1558 O O . ALA A 1 197 ? 55.950 12.089 -90.651 1.00 89.56 197 ALA A O 1
ATOM 1559 N N . ALA A 1 198 ? 55.804 13.596 -88.994 1.00 90.75 198 ALA A N 1
ATOM 1560 C CA . ALA A 1 198 ? 56.103 14.750 -89.839 1.00 90.75 198 ALA A CA 1
ATOM 1561 C C . ALA A 1 198 ? 57.543 14.711 -90.380 1.00 90.75 198 ALA A C 1
ATOM 1563 O O . ALA A 1 198 ? 57.732 14.895 -91.582 1.00 90.75 198 ALA A O 1
ATOM 1564 N N . LYS A 1 199 ? 58.536 14.387 -89.537 1.00 91.44 199 LYS A N 1
ATOM 1565 C CA . LYS A 1 199 ? 59.936 14.199 -89.967 1.00 91.44 199 LYS A CA 1
ATOM 1566 C C . LYS A 1 199 ? 60.067 13.066 -90.986 1.00 91.44 199 LYS A C 1
ATOM 1568 O O . LYS A 1 199 ? 60.702 13.242 -92.020 1.00 91.44 199 LYS A O 1
ATOM 1573 N N . VAL A 1 200 ? 59.436 11.914 -90.737 1.00 90.75 200 VAL A N 1
ATOM 1574 C CA . VAL A 1 200 ? 59.430 10.776 -91.675 1.00 90.75 200 VAL A CA 1
ATOM 1575 C C . VAL A 1 200 ? 58.815 11.184 -93.012 1.00 90.75 200 VAL A C 1
ATOM 1577 O O . VAL A 1 200 ? 59.357 10.858 -94.066 1.00 90.75 200 VAL A O 1
ATOM 1580 N N . ARG A 1 201 ? 57.710 11.937 -92.991 1.00 91.69 201 ARG A N 1
ATOM 1581 C CA . ARG A 1 201 ? 57.082 12.467 -94.207 1.00 91.69 201 ARG A CA 1
ATOM 1582 C C . ARG A 1 201 ? 58.016 13.405 -94.974 1.00 91.69 201 ARG A C 1
ATOM 1584 O O . ARG A 1 201 ? 58.064 13.319 -96.197 1.00 91.69 201 ARG A O 1
ATOM 1591 N N . GLU A 1 202 ? 58.748 14.272 -94.282 1.00 90.38 202 GLU A N 1
ATOM 1592 C CA . GLU A 1 202 ? 59.733 15.172 -94.890 1.00 90.38 202 GLU A CA 1
ATOM 1593 C C . GLU A 1 202 ? 60.882 14.388 -95.544 1.00 90.38 202 GLU A C 1
ATOM 1595 O O . GLU A 1 202 ? 61.213 14.633 -96.705 1.00 90.38 202 GLU A O 1
ATOM 1600 N N . VAL A 1 203 ? 61.416 13.370 -94.857 1.00 89.62 203 VAL A N 1
ATOM 1601 C CA . VAL A 1 203 ? 62.427 12.458 -95.416 1.00 89.62 203 VAL A CA 1
ATOM 1602 C C . VAL A 1 203 ? 61.886 11.731 -96.645 1.00 89.62 203 VAL A C 1
ATOM 1604 O O . VAL A 1 203 ? 62.553 11.706 -97.677 1.00 89.62 203 VAL A O 1
ATOM 1607 N N . LEU A 1 204 ? 60.666 11.185 -96.596 1.00 87.44 204 LEU A N 1
ATOM 1608 C CA . LEU A 1 204 ? 60.037 10.537 -97.754 1.00 87.44 204 LEU A CA 1
ATOM 1609 C C . LEU A 1 204 ? 59.892 11.504 -98.937 1.00 87.44 204 LEU A C 1
ATOM 1611 O O . LEU A 1 204 ? 60.192 11.127 -100.068 1.00 87.44 204 LEU A O 1
ATOM 1615 N N . GLN A 1 205 ? 59.489 12.756 -98.693 1.00 88.56 205 GLN A N 1
ATOM 1616 C CA . GLN A 1 205 ? 59.418 13.784 -99.736 1.00 88.56 205 GLN A CA 1
ATOM 1617 C C . GLN A 1 205 ? 60.796 14.114 -100.321 1.00 88.56 205 GLN A C 1
ATOM 1619 O O . GLN A 1 205 ? 60.920 14.243 -101.539 1.00 88.56 205 GLN A O 1
ATOM 1624 N N . ALA A 1 206 ? 61.834 14.217 -99.488 1.00 85.19 206 ALA A N 1
ATOM 1625 C CA . ALA A 1 206 ? 63.205 14.430 -99.945 1.00 85.19 206 ALA A CA 1
ATOM 1626 C C . ALA A 1 206 ? 63.716 13.242 -100.778 1.00 85.19 206 ALA A C 1
ATOM 1628 O O . ALA A 1 206 ? 64.289 13.442 -101.845 1.00 85.19 206 ALA A O 1
ATOM 1629 N N . THR A 1 207 ? 63.430 12.011 -100.346 1.00 83.12 207 THR A N 1
ATOM 1630 C CA . THR A 1 207 ? 63.819 10.781 -101.057 1.00 83.12 207 THR A CA 1
ATOM 1631 C C . THR A 1 207 ? 63.094 10.657 -102.400 1.00 83.12 207 THR A C 1
ATOM 1633 O O . THR A 1 207 ? 63.676 10.248 -103.399 1.00 83.12 207 THR A O 1
ATOM 1636 N N . ALA A 1 208 ? 61.820 11.057 -102.458 1.00 83.12 208 ALA A N 1
ATOM 1637 C CA . ALA A 1 208 ? 61.068 11.112 -103.706 1.00 83.12 208 ALA A CA 1
ATOM 1638 C C . ALA A 1 208 ? 61.655 12.144 -104.688 1.00 83.12 208 ALA A C 1
ATOM 1640 O O . ALA A 1 208 ? 61.717 11.870 -105.886 1.00 83.12 208 ALA A O 1
ATOM 1641 N N . ARG A 1 209 ? 62.129 13.302 -104.198 1.00 84.50 209 ARG A N 1
ATOM 1642 C CA . ARG A 1 209 ? 62.828 14.301 -105.029 1.00 84.50 209 ARG A CA 1
ATOM 1643 C C . ARG A 1 209 ? 64.146 13.764 -105.579 1.00 84.50 209 ARG A C 1
ATOM 1645 O O . ARG A 1 209 ? 64.368 13.871 -106.779 1.00 84.50 209 ARG A O 1
ATOM 1652 N N . THR A 1 210 ? 64.980 13.144 -104.745 1.00 81.75 210 THR A N 1
ATOM 1653 C CA . THR A 1 210 ? 66.269 12.598 -105.201 1.00 81.75 210 THR A CA 1
ATOM 1654 C C . THR A 1 210 ? 66.089 11.447 -106.190 1.00 81.75 210 THR A C 1
ATOM 1656 O O . THR A 1 210 ? 66.821 11.374 -107.172 1.00 81.75 210 THR A O 1
ATOM 1659 N N . LEU A 1 211 ? 65.088 10.579 -105.998 1.00 79.75 211 LEU A N 1
ATOM 1660 C CA . LEU A 1 211 ? 64.719 9.547 -106.975 1.00 79.75 211 LEU A CA 1
ATOM 1661 C C . LEU A 1 211 ? 64.240 10.149 -108.303 1.00 79.75 211 LEU A C 1
ATOM 1663 O O . LEU A 1 211 ? 64.605 9.642 -109.364 1.00 79.75 211 LEU A O 1
ATOM 1667 N N . ALA A 1 212 ? 63.458 11.231 -108.264 1.00 77.31 212 ALA A N 1
ATOM 1668 C CA . ALA A 1 212 ? 63.033 11.939 -109.469 1.00 77.31 212 ALA A CA 1
ATOM 1669 C C . ALA A 1 212 ? 64.226 12.573 -110.213 1.00 77.31 212 ALA A C 1
ATOM 1671 O O . ALA A 1 212 ? 64.320 12.440 -111.433 1.00 77.31 212 ALA A O 1
ATOM 1672 N N . GLU A 1 213 ? 65.166 13.193 -109.493 1.00 77.69 213 GLU A N 1
ATOM 1673 C CA . GLU A 1 213 ? 66.411 13.740 -110.056 1.00 77.69 213 GLU A CA 1
ATOM 1674 C C . GLU A 1 213 ? 67.310 12.645 -110.648 1.00 77.69 213 GLU A C 1
ATOM 1676 O O . GLU A 1 213 ? 67.825 12.797 -111.755 1.00 77.69 213 GLU A O 1
ATOM 1681 N N . LEU A 1 214 ? 67.462 11.507 -109.963 1.00 74.12 214 LEU A N 1
ATOM 1682 C CA . LEU A 1 214 ? 68.164 10.330 -110.484 1.00 74.12 214 LEU A CA 1
ATOM 1683 C C . LEU A 1 214 ? 67.504 9.801 -111.756 1.00 74.12 214 LEU A C 1
ATOM 1685 O O . LEU A 1 214 ? 68.208 9.513 -112.719 1.00 74.12 214 LEU A O 1
ATOM 1689 N N . GLY A 1 215 ? 66.172 9.720 -111.792 1.00 72.75 215 GLY A N 1
ATOM 1690 C CA . GLY A 1 215 ? 65.419 9.335 -112.986 1.00 72.75 215 GLY A CA 1
ATOM 1691 C C . GLY A 1 215 ? 65.662 10.279 -114.167 1.00 72.75 215 GLY A C 1
ATOM 1692 O O . GLY A 1 215 ? 65.913 9.816 -115.280 1.00 72.75 215 GLY A O 1
ATOM 1693 N N . GLN A 1 216 ? 65.669 11.595 -113.930 1.00 70.75 216 GLN A N 1
ATOM 1694 C CA . GLN A 1 216 ? 66.003 12.589 -114.957 1.00 70.75 216 GLN A CA 1
ATOM 1695 C C . GLN A 1 216 ? 67.463 12.490 -115.420 1.00 70.75 216 GLN A C 1
ATOM 1697 O O . GLN A 1 216 ? 67.733 12.567 -116.618 1.00 70.75 216 GLN A O 1
ATOM 1702 N N . ASN A 1 217 ? 68.403 12.254 -114.504 1.00 68.38 217 ASN A N 1
ATOM 1703 C CA . ASN A 1 217 ? 69.812 12.055 -114.840 1.00 68.38 217 ASN A CA 1
ATOM 1704 C C . ASN A 1 217 ? 70.038 10.767 -115.639 1.00 68.38 217 ASN A C 1
ATOM 1706 O O . ASN A 1 217 ? 70.795 10.777 -116.606 1.00 68.38 217 ASN A O 1
ATOM 1710 N N . HIS A 1 218 ? 69.359 9.671 -115.293 1.00 64.06 218 HIS A N 1
ATOM 1711 C CA . HIS A 1 218 ? 69.424 8.424 -116.054 1.00 64.06 218 HIS A CA 1
ATOM 1712 C C . HIS A 1 218 ? 68.866 8.612 -117.470 1.00 64.06 218 HIS A C 1
ATOM 1714 O O . HIS A 1 218 ? 69.488 8.169 -118.434 1.00 64.06 218 HIS A O 1
ATOM 1720 N N . ALA A 1 219 ? 67.759 9.349 -117.614 1.00 63.59 219 ALA A N 1
ATOM 1721 C CA . ALA A 1 219 ? 67.230 9.735 -118.921 1.00 63.59 219 ALA A CA 1
ATOM 1722 C C . ALA A 1 219 ? 68.225 10.604 -119.718 1.00 63.59 219 ALA A C 1
ATOM 1724 O O . ALA A 1 219 ? 68.412 10.389 -120.915 1.00 63.59 219 ALA A O 1
ATOM 1725 N N . ALA A 1 220 ? 68.921 11.539 -119.063 1.00 63.59 220 ALA A N 1
ATOM 1726 C CA . ALA A 1 220 ? 69.944 12.375 -119.694 1.00 63.59 220 ALA A CA 1
ATOM 1727 C C . ALA A 1 220 ? 71.197 11.582 -120.117 1.00 63.59 220 ALA A C 1
ATOM 1729 O O . ALA A 1 220 ? 71.780 11.863 -121.166 1.00 63.59 220 ALA A O 1
ATOM 1730 N N . ILE A 1 221 ? 71.610 10.579 -119.334 1.00 61.62 221 ILE A N 1
ATOM 1731 C CA . ILE A 1 221 ? 72.715 9.670 -119.678 1.00 61.62 221 ILE A CA 1
ATOM 1732 C C . ILE A 1 221 ? 72.323 8.772 -120.856 1.00 61.62 221 ILE A C 1
ATOM 1734 O O . ILE A 1 221 ? 73.103 8.653 -121.796 1.00 61.62 221 ILE A O 1
ATOM 1738 N N . ALA A 1 222 ? 71.115 8.201 -120.856 1.00 60.22 222 ALA A N 1
ATOM 1739 C CA . ALA A 1 222 ? 70.605 7.411 -121.978 1.00 60.22 222 ALA A CA 1
ATOM 1740 C C . ALA A 1 222 ? 70.533 8.239 -123.276 1.00 60.22 222 ALA A C 1
ATOM 1742 O O . ALA A 1 222 ? 70.930 7.765 -124.337 1.00 60.22 222 ALA A O 1
ATOM 1743 N N . ALA A 1 223 ? 70.114 9.506 -123.188 1.00 61.19 223 ALA A N 1
ATOM 1744 C CA . ALA A 1 223 ? 70.124 10.425 -124.325 1.00 61.19 223 ALA A CA 1
ATOM 1745 C C . ALA A 1 223 ? 71.547 10.713 -124.836 1.00 61.19 223 ALA A C 1
ATOM 1747 O O . ALA A 1 223 ? 71.773 10.722 -126.043 1.00 61.19 223 ALA A O 1
ATOM 1748 N N . LYS A 1 224 ? 72.525 10.901 -123.937 1.00 60.94 224 LYS A N 1
ATOM 1749 C CA . LYS A 1 224 ? 73.937 11.064 -124.320 1.00 60.94 224 LYS A CA 1
ATOM 1750 C C . LYS A 1 224 ? 74.527 9.799 -124.944 1.00 60.94 224 LYS A C 1
ATOM 1752 O O . LYS A 1 224 ? 75.267 9.930 -125.910 1.00 60.94 224 LYS A O 1
ATOM 1757 N N . LEU A 1 225 ? 74.173 8.614 -124.440 1.00 59.28 225 LEU A N 1
ATOM 1758 C CA . LEU A 1 225 ? 74.576 7.329 -125.018 1.00 59.28 225 LEU A CA 1
ATOM 1759 C C . LEU A 1 225 ? 74.036 7.147 -126.443 1.00 59.28 225 LEU A C 1
ATOM 1761 O O . LEU A 1 225 ? 74.816 6.814 -127.330 1.00 59.28 225 LEU A O 1
ATOM 1765 N N . ASN A 1 226 ? 72.763 7.476 -126.685 1.00 59.34 226 ASN A N 1
ATOM 1766 C CA . ASN A 1 226 ? 72.175 7.496 -128.031 1.00 59.34 226 ASN A CA 1
ATOM 1767 C C . ASN A 1 226 ? 72.880 8.484 -128.972 1.00 59.34 226 ASN A C 1
ATOM 1769 O O . ASN A 1 226 ? 73.082 8.185 -130.144 1.00 59.34 226 ASN A O 1
ATOM 1773 N N . ILE A 1 227 ? 73.278 9.661 -128.474 1.00 58.81 227 ILE A N 1
ATOM 1774 C CA . ILE A 1 227 ? 74.054 10.630 -129.264 1.00 58.81 227 ILE A CA 1
ATOM 1775 C C . ILE A 1 227 ? 75.458 10.086 -129.569 1.00 58.81 227 ILE A C 1
ATOM 1777 O O . ILE A 1 227 ? 75.951 10.271 -130.677 1.00 58.81 227 ILE A O 1
ATOM 1781 N N . THR A 1 228 ? 76.107 9.386 -128.633 1.00 57.47 228 THR A N 1
ATOM 1782 C CA . THR A 1 228 ? 77.393 8.727 -128.914 1.00 57.47 228 THR A CA 1
ATOM 1783 C C . THR A 1 228 ? 77.259 7.537 -129.862 1.00 57.47 228 THR A C 1
ATOM 1785 O O . THR A 1 228 ? 78.135 7.365 -130.699 1.00 57.47 228 THR A O 1
ATOM 1788 N N . GLU A 1 229 ? 76.173 6.761 -129.810 1.00 58.97 229 GLU A N 1
ATOM 1789 C CA . GLU A 1 229 ? 75.885 5.715 -130.807 1.00 58.97 229 GLU A CA 1
ATOM 1790 C C . GLU A 1 229 ? 75.640 6.312 -132.202 1.00 58.97 229 GLU A C 1
ATOM 1792 O O . GLU A 1 229 ? 76.124 5.773 -133.199 1.00 58.97 229 GLU A O 1
ATOM 1797 N N . ALA A 1 230 ? 74.969 7.466 -132.275 1.00 57.56 230 ALA A N 1
ATOM 1798 C CA . ALA A 1 230 ? 74.779 8.207 -133.519 1.00 57.56 230 ALA A CA 1
ATOM 1799 C C . ALA A 1 230 ? 76.108 8.752 -134.082 1.00 57.56 230 ALA A C 1
ATOM 1801 O O . ALA A 1 230 ? 76.380 8.577 -135.264 1.00 57.56 230 ALA A O 1
ATOM 1802 N N . LEU A 1 231 ? 76.977 9.327 -133.241 1.00 55.09 231 LEU A N 1
ATOM 1803 C CA . LEU A 1 231 ? 78.291 9.845 -133.656 1.00 55.09 231 LEU A CA 1
ATOM 1804 C C . LEU A 1 231 ? 79.296 8.741 -134.019 1.00 55.09 231 LEU A C 1
ATOM 1806 O O . LEU A 1 231 ? 80.113 8.930 -134.916 1.00 55.09 231 LEU A O 1
ATOM 1810 N N . VAL A 1 232 ? 79.251 7.586 -133.348 1.00 57.12 232 VAL A N 1
ATOM 1811 C CA . VAL A 1 232 ? 80.072 6.417 -133.713 1.00 57.12 232 VAL A CA 1
ATOM 1812 C C . VAL A 1 232 ? 79.587 5.799 -135.026 1.00 57.12 232 VAL A C 1
ATOM 1814 O O . VAL A 1 232 ? 80.417 5.339 -135.802 1.00 57.12 232 VAL A O 1
ATOM 1817 N N . SER A 1 233 ? 78.284 5.854 -135.320 1.00 56.16 233 SER A N 1
ATOM 1818 C CA . SER A 1 233 ? 77.747 5.438 -136.625 1.00 56.16 233 SER A CA 1
ATOM 1819 C C . SER A 1 233 ? 78.129 6.402 -137.760 1.00 56.16 233 SER A C 1
ATOM 1821 O O . SER A 1 233 ? 78.290 5.966 -138.892 1.00 56.16 233 SER A O 1
ATOM 1823 N N . GLU A 1 234 ? 78.340 7.691 -137.473 1.00 56.81 234 GLU A N 1
ATOM 1824 C CA . GLU A 1 234 ? 78.708 8.717 -138.468 1.00 56.81 234 GLU A CA 1
ATOM 1825 C C . GLU A 1 234 ? 80.225 8.766 -138.776 1.00 56.81 234 GLU A C 1
ATOM 1827 O O . GLU A 1 234 ? 80.639 9.290 -139.806 1.00 56.81 234 GLU A O 1
ATOM 1832 N N . LEU A 1 235 ? 81.068 8.177 -137.917 1.00 53.12 235 LEU A N 1
ATOM 1833 C CA . LEU A 1 235 ? 82.529 8.052 -138.094 1.00 53.12 235 LEU A CA 1
ATOM 1834 C C . LEU A 1 235 ? 82.973 6.698 -138.689 1.00 53.12 235 LEU A C 1
ATOM 1836 O O . LEU A 1 235 ? 84.172 6.466 -138.851 1.00 53.12 235 LEU A O 1
ATOM 1840 N N . LEU A 1 236 ? 82.023 5.809 -139.001 1.00 48.03 236 LEU A N 1
ATOM 1841 C CA . LEU A 1 236 ? 82.241 4.443 -139.497 1.00 48.03 236 LEU A CA 1
ATOM 1842 C C . LEU A 1 236 ? 81.552 4.167 -140.845 1.00 48.03 236 LEU A C 1
ATOM 1844 O O . LEU A 1 236 ? 81.178 3.028 -141.122 1.00 48.03 236 LEU A O 1
ATOM 1848 N N . GLU A 1 237 ? 81.455 5.169 -141.719 1.00 45.97 237 GLU A N 1
ATOM 1849 C CA . GLU A 1 237 ? 81.197 4.933 -143.144 1.00 45.97 237 GLU A CA 1
ATOM 1850 C C . GLU A 1 237 ? 82.293 5.555 -144.035 1.00 45.97 237 GLU A C 1
ATOM 1852 O O . GLU A 1 237 ? 82.863 6.584 -143.668 1.00 45.97 237 GLU A O 1
ATOM 1857 N N . PRO A 1 238 ? 82.664 4.852 -145.126 1.00 54.03 238 PRO A N 1
ATOM 1858 C CA . PRO A 1 238 ? 83.999 4.862 -145.742 1.00 54.03 238 PRO A CA 1
ATOM 1859 C C . PRO A 1 238 ? 84.356 6.080 -146.602 1.00 54.03 238 PRO A C 1
ATOM 1861 O O . PRO A 1 238 ? 83.451 6.682 -147.222 1.00 54.03 238 PRO A O 1
#

Secondary structure (DSSP, 8-state):
---S-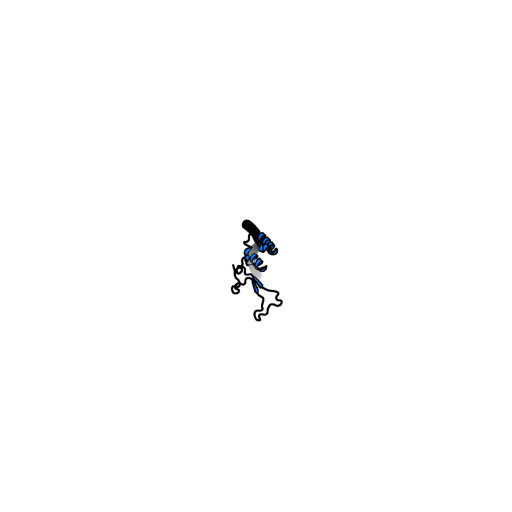TTSTT-SEEEEE-B-TTT-PBPTT---EEEEE-GGG----GGG--SHHHHHHHHHHHTTT-SS--HHHHTSHHHHHHHHHHHHH---HHHHHHHHHHHHHHHHHHHHHHHHHHHHHHHHHHHHHHHHHHHHHHHHHHHHHHHHHHHHHHHHHHHHHHHHHHHHHHHHHHHHHHHHHHHHHHHHHHHHHHHHHHHHHHHHHHHHHHHHHHHHHHHHHHHHHHHHHHHHHHTS--